Protein AF-A0ABD6A5V5-F1 (afdb_monomer)

Mean predicted aligned error: 10.19 Å

Organism: NCBI:txid3033386

pLDDT: mean 81.08, std 18.33, range [31.38, 97.62]

Solvent-accessible surface area (backbone atoms only — not comparable to full-atom values): 12781 Å² total; per-residue (Å²): 136,84,81,79,79,80,74,81,72,79,80,71,83,72,74,57,62,48,79,48,79,51,100,89,44,59,34,31,34,45,65,58,44,59,43,51,36,42,37,36,64,70,99,57,74,29,33,34,53,45,45,66,75,36,43,44,30,52,50,57,52,76,63,80,83,66,76,93,62,93,48,97,84,47,61,42,22,36,26,72,44,47,46,80,62,32,33,32,31,29,31,73,88,80,64,50,76,47,78,43,51,27,68,58,53,56,51,27,45,75,74,18,50,29,33,49,59,75,73,53,64,80,44,70,48,76,51,73,44,69,45,78,94,47,50,33,82,82,62,81,64,95,65,96,61,41,55,60,81,49,31,38,41,34,40,36,29,24,20,40,44,48,76,46,44,37,34,27,34,49,41,46,93,94,50,52,41,26,18,86,71,47,68,62,77,60,74,92,57,70,56,71,69,46,46,51,51,50,53,50,54,52,52,51,49,39,43,76,74,63,37,44,84,43,90,61,68,53,77,89,125

Nearest PDB structures (foldseek):
  5ohq-assembly1_A  TM=4.048E-01  e=7.625E-01  Homo sapiens
  1xeb-assembly5_E  TM=5.015E-01  e=3.098E+00  Pseudomonas aeruginosa
  4xpd-assembly1_C  TM=5.602E-01  e=5.916E+00  Saccharomyces cerevisiae
  6x05-assembly1_A  TM=1.807E-01  e=1.807E+00  Saccharomyces cerevisiae S288C

Radius of gyration: 21.64 Å; Cα contacts (8 Å, |Δi|>4): 431; chains: 1; bounding box: 59×37×66 Å

Structure (mmCIF, N/CA/C/O backbone):
data_AF-A0ABD6A5V5-F1
#
_entry.id   AF-A0ABD6A5V5-F1
#
loop_
_atom_site.group_PDB
_atom_site.id
_atom_site.type_symbol
_atom_site.label_atom_id
_atom_site.label_alt_id
_atom_site.label_comp_id
_atom_site.label_asym_id
_atom_site.label_entity_id
_atom_site.label_seq_id
_atom_site.pdbx_PDB_ins_code
_atom_site.Cartn_x
_atom_site.Cartn_y
_atom_site.Cartn_z
_atom_site.occupancy
_atom_site.B_iso_or_equiv
_atom_site.auth_seq_id
_atom_site.auth_comp_id
_atom_site.auth_asym_id
_atom_site.auth_atom_id
_atom_site.pdbx_PDB_model_num
ATOM 1 N N . MET A 1 1 ? -26.415 4.035 -41.471 1.00 42.66 1 MET A N 1
ATOM 2 C CA . MET A 1 1 ? -26.346 4.342 -40.027 1.00 42.66 1 MET A CA 1
ATOM 3 C C . MET A 1 1 ? -25.875 3.088 -39.314 1.00 42.66 1 MET A C 1
ATOM 5 O O . MET A 1 1 ? -26.639 2.137 -39.233 1.00 42.66 1 MET A O 1
ATOM 9 N N . LYS A 1 2 ? -24.598 3.036 -38.920 1.00 36.34 2 LYS A N 1
ATOM 10 C CA . LYS A 1 2 ? -24.066 1.955 -38.083 1.00 36.34 2 LYS A CA 1
ATOM 11 C C . LYS A 1 2 ? -24.405 2.299 -36.633 1.00 36.34 2 LYS A C 1
ATOM 13 O O . LYS A 1 2 ? -24.088 3.403 -36.200 1.00 36.34 2 LYS A O 1
ATOM 18 N N . ARG A 1 3 ? -25.111 1.400 -35.945 1.00 31.38 3 ARG A N 1
ATOM 19 C CA . ARG A 1 3 ? -25.269 1.451 -34.490 1.00 31.38 3 ARG A CA 1
ATOM 20 C C . ARG A 1 3 ? -23.916 1.077 -33.897 1.00 31.38 3 ARG A C 1
ATOM 22 O O . ARG A 1 3 ? -23.379 0.039 -34.269 1.00 31.38 3 ARG A O 1
ATOM 29 N N . TYR A 1 4 ? -23.364 1.956 -33.076 1.00 33.59 4 TYR A N 1
ATOM 30 C CA . TYR A 1 4 ? -22.306 1.582 -32.154 1.00 33.59 4 TYR A CA 1
ATOM 31 C C . TYR A 1 4 ? -23.016 0.906 -30.985 1.00 33.59 4 TYR A C 1
ATOM 33 O O . TYR A 1 4 ? -23.877 1.518 -30.356 1.00 33.59 4 TYR A O 1
ATOM 41 N N . GLU A 1 5 ? -22.759 -0.387 -30.817 1.00 36.03 5 GLU A N 1
ATOM 42 C CA . GLU A 1 5 ? -23.014 -1.079 -29.560 1.00 36.03 5 GLU A CA 1
ATOM 43 C C . GLU A 1 5 ? -22.064 -0.458 -28.533 1.00 36.03 5 GLU A C 1
ATOM 45 O O . GLU A 1 5 ? -20.868 -0.324 -28.793 1.00 36.03 5 GLU A O 1
ATOM 50 N N . GLU A 1 6 ? -22.631 0.038 -27.437 1.00 34.53 6 GLU A N 1
ATOM 51 C CA . GLU A 1 6 ? -21.881 0.518 -26.283 1.00 34.53 6 GLU A CA 1
ATOM 52 C C . GLU A 1 6 ? -21.170 -0.689 -25.658 1.00 34.53 6 GLU A C 1
ATOM 54 O O . GLU A 1 6 ? -21.823 -1.613 -25.174 1.00 34.53 6 GLU A O 1
ATOM 59 N N . ASP A 1 7 ? -19.837 -0.693 -25.721 1.00 33.81 7 ASP A N 1
ATOM 60 C CA . ASP A 1 7 ? -18.997 -1.532 -24.865 1.00 33.81 7 ASP A CA 1
ATOM 61 C C . ASP A 1 7 ? -19.305 -1.173 -23.401 1.00 33.81 7 ASP A C 1
ATOM 63 O O . ASP A 1 7 ? -19.316 0.021 -23.071 1.00 33.81 7 ASP A O 1
ATOM 67 N N . PRO A 1 8 ? -19.569 -2.145 -22.509 1.00 36.84 8 PRO A N 1
ATOM 68 C CA . PRO A 1 8 ? -19.703 -1.853 -21.093 1.00 36.84 8 PRO A CA 1
ATOM 69 C C . PRO A 1 8 ? -18.347 -1.370 -20.578 1.00 36.84 8 PRO A C 1
ATOM 71 O O . PRO A 1 8 ? -17.350 -2.085 -20.655 1.00 36.84 8 PRO A O 1
ATOM 74 N N . ALA A 1 9 ? -18.326 -0.128 -20.098 1.00 36.75 9 ALA A N 1
ATOM 75 C CA . ALA A 1 9 ? -17.197 0.438 -19.386 1.00 36.75 9 ALA A CA 1
ATOM 76 C C . ALA A 1 9 ? -16.790 -0.506 -18.249 1.00 36.75 9 ALA A C 1
ATOM 78 O O . ALA A 1 9 ? -17.645 -0.940 -17.475 1.00 36.75 9 ALA A O 1
ATOM 79 N N . ASP A 1 10 ? -15.493 -0.803 -18.177 1.00 34.62 10 ASP A N 1
ATOM 80 C CA . ASP A 1 10 ? -14.854 -1.387 -17.007 1.00 34.62 10 ASP A CA 1
ATOM 81 C C . ASP A 1 10 ? -15.345 -0.640 -15.757 1.00 34.62 10 ASP A C 1
ATOM 83 O O . ASP A 1 10 ? -15.176 0.578 -15.645 1.00 34.62 10 ASP A O 1
ATOM 87 N N . GLU A 1 11 ? -15.994 -1.353 -14.835 1.00 33.09 11 GLU A N 1
ATOM 88 C CA . GLU A 1 11 ? -16.289 -0.844 -13.499 1.00 33.09 11 GLU A CA 1
ATOM 89 C C . GLU A 1 11 ? -14.953 -0.665 -12.766 1.00 33.09 11 GLU A C 1
ATOM 91 O O . GLU A 1 11 ? -14.491 -1.538 -12.033 1.00 33.09 11 GLU A O 1
ATOM 96 N N . GLU A 1 12 ? -14.299 0.480 -12.977 1.00 39.28 12 GLU A N 1
ATOM 97 C CA . GLU A 1 12 ? -13.405 1.036 -11.970 1.00 39.28 12 GLU A CA 1
ATOM 98 C C . GLU A 1 12 ? -14.238 1.149 -10.690 1.00 39.28 12 GLU A C 1
ATOM 100 O O . GLU A 1 12 ? -15.189 1.930 -10.622 1.00 39.28 12 GLU A O 1
ATOM 105 N N . THR A 1 13 ? -13.908 0.350 -9.677 1.00 39.62 13 THR A N 1
ATOM 106 C CA . THR A 1 13 ? -14.412 0.491 -8.309 1.00 39.62 13 THR A CA 1
ATOM 107 C C . THR A 1 13 ? -13.962 1.847 -7.772 1.00 39.62 13 THR A C 1
ATOM 109 O O . THR A 1 13 ? -12.953 1.969 -7.080 1.00 39.62 13 THR A O 1
ATOM 112 N N . SER A 1 14 ? -14.658 2.912 -8.165 1.00 47.97 14 SER A N 1
ATOM 113 C CA . SER A 1 14 ? -14.372 4.262 -7.716 1.00 47.97 14 SER A CA 1
ATOM 114 C C . SER A 1 14 ? -14.911 4.400 -6.295 1.00 47.97 14 SER A C 1
ATOM 116 O O . SER A 1 14 ? -16.068 4.784 -6.096 1.00 47.97 14 SER A O 1
ATOM 118 N N . THR A 1 15 ? -14.094 4.068 -5.294 1.00 57.38 15 THR A N 1
ATOM 119 C CA . THR A 1 15 ? -14.41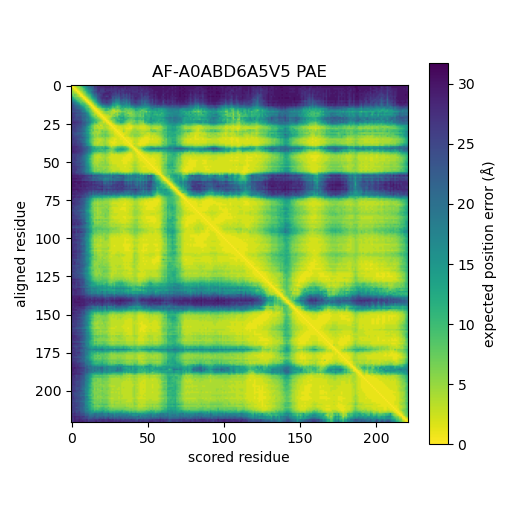3 4.365 -3.895 1.00 57.38 15 THR A CA 1
ATOM 120 C C . THR A 1 15 ? -14.688 5.861 -3.796 1.00 57.38 15 THR A C 1
ATOM 122 O O . THR A 1 15 ? -13.842 6.699 -4.124 1.00 57.38 15 THR A O 1
ATOM 125 N N . THR A 1 16 ? -15.904 6.233 -3.401 1.00 74.44 16 THR A N 1
ATOM 126 C CA . THR A 1 16 ? -16.255 7.647 -3.278 1.00 74.44 16 THR A CA 1
ATOM 127 C C . THR A 1 16 ? -15.493 8.211 -2.081 1.00 74.44 16 THR A C 1
ATOM 129 O O . THR A 1 16 ? -15.725 7.799 -0.946 1.00 74.44 16 THR A O 1
ATOM 132 N N . THR A 1 17 ? -14.556 9.133 -2.320 1.00 76.88 17 THR A N 1
ATOM 133 C CA . THR A 1 17 ? -13.714 9.707 -1.258 1.00 76.88 17 THR A CA 1
ATOM 134 C C . THR A 1 17 ? -14.120 11.133 -0.901 1.00 76.88 17 THR A C 1
ATOM 136 O O . THR A 1 17 ? -14.302 11.970 -1.788 1.00 76.88 17 THR A O 1
ATOM 139 N N . THR A 1 18 ? -14.153 11.456 0.390 1.00 74.88 18 THR A N 1
ATOM 140 C CA . THR A 1 18 ? -14.294 12.829 0.891 1.00 74.88 18 THR A CA 1
ATOM 141 C C . THR A 1 18 ? -12.942 13.351 1.365 1.00 74.88 18 THR A C 1
ATOM 143 O O . THR A 1 18 ? -12.280 12.730 2.193 1.00 74.88 18 THR A O 1
ATOM 146 N N . THR A 1 19 ? -12.521 14.517 0.868 1.00 76.25 19 THR A N 1
ATOM 147 C CA . THR A 1 19 ? -11.296 15.172 1.360 1.00 76.25 19 THR A CA 1
ATOM 148 C C . THR A 1 19 ? -11.599 15.916 2.655 1.00 76.25 19 THR A C 1
ATOM 150 O O . THR A 1 19 ? -12.507 16.749 2.689 1.00 76.25 19 THR A O 1
ATOM 153 N N . ARG A 1 20 ? -10.834 15.643 3.713 1.00 76.75 20 ARG A N 1
ATOM 154 C CA . ARG A 1 20 ? -10.914 16.358 4.991 1.00 76.75 20 ARG A CA 1
ATOM 155 C C . ARG A 1 20 ? -9.506 16.758 5.424 1.00 76.75 20 ARG A C 1
ATOM 157 O O . ARG A 1 20 ? -8.555 15.999 5.266 1.00 76.75 20 ARG A O 1
ATOM 164 N N . ARG A 1 21 ? -9.377 17.963 5.978 1.00 66.56 21 ARG A N 1
ATOM 165 C CA . ARG A 1 21 ? -8.118 18.428 6.561 1.00 66.56 21 ARG A CA 1
ATOM 166 C C . ARG A 1 21 ? -8.090 18.051 8.035 1.00 66.56 21 ARG A C 1
ATOM 168 O O . ARG A 1 21 ? -8.995 18.439 8.773 1.00 66.56 21 ARG A O 1
ATOM 175 N N . PHE A 1 22 ? -7.057 17.337 8.457 1.00 63.69 22 PHE A N 1
ATOM 176 C CA . PHE A 1 22 ? -6.903 16.875 9.833 1.00 63.69 22 PHE A CA 1
ATOM 177 C C . PHE A 1 22 ? -5.482 17.149 10.323 1.00 63.69 22 PHE A C 1
ATOM 179 O O . PHE A 1 22 ? -4.526 16.777 9.659 1.00 63.69 22 PHE A O 1
ATOM 186 N N . GLU A 1 23 ? -5.343 17.873 11.438 1.00 64.62 23 GLU A N 1
ATOM 187 C CA . GLU A 1 23 ? -4.046 18.201 12.070 1.00 64.62 23 GLU A CA 1
ATOM 188 C C . GLU A 1 23 ? -2.963 18.753 11.115 1.00 64.62 23 GLU A C 1
ATOM 190 O O . GLU A 1 23 ? -1.765 18.599 11.324 1.00 64.62 23 GLU A O 1
ATOM 195 N N . GLY A 1 24 ? -3.382 19.451 10.054 1.00 65.75 24 GLY A N 1
ATOM 196 C CA . GLY A 1 24 ? -2.478 20.016 9.046 1.00 65.75 24 GLY A CA 1
ATOM 197 C C . GLY A 1 24 ? -2.149 19.089 7.871 1.00 65.75 24 GLY A C 1
ATOM 198 O O . GLY A 1 24 ? -1.500 19.554 6.935 1.00 65.75 24 GLY A O 1
ATOM 199 N N . LEU A 1 25 ? -2.647 17.851 7.876 1.00 66.62 25 LEU A N 1
ATOM 200 C CA . LEU A 1 25 ? -2.575 16.880 6.784 1.00 66.62 25 LEU A CA 1
ATOM 201 C C . LEU A 1 25 ? -3.860 16.917 5.943 1.00 66.62 25 LEU A C 1
ATOM 203 O O . LEU A 1 25 ? -4.970 16.942 6.480 1.00 66.62 25 LEU A O 1
ATOM 207 N N . ASP A 1 26 ? -3.713 16.901 4.618 1.00 75.56 26 ASP A N 1
ATOM 208 C CA . ASP A 1 26 ? -4.828 16.642 3.706 1.00 75.56 26 ASP A CA 1
ATOM 209 C C . ASP A 1 26 ? -4.947 15.128 3.490 1.00 75.56 26 ASP A C 1
ATOM 211 O O . ASP A 1 26 ? -4.074 14.505 2.872 1.00 75.56 26 ASP A O 1
ATOM 215 N N . ALA A 1 27 ? -6.034 14.551 4.007 1.00 83.69 27 ALA A N 1
ATOM 216 C CA . ALA A 1 27 ? -6.364 13.138 3.880 1.00 83.69 27 ALA A CA 1
ATOM 217 C C . ALA A 1 27 ? -7.707 12.966 3.157 1.00 83.69 27 ALA A C 1
ATOM 219 O O . ALA A 1 27 ? -8.611 13.808 3.241 1.00 83.69 27 ALA A O 1
ATOM 220 N N . ARG A 1 28 ? -7.837 11.871 2.414 1.00 87.44 28 ARG A N 1
ATOM 221 C CA . ARG A 1 28 ? -9.093 11.457 1.792 1.00 87.44 28 ARG A CA 1
ATOM 222 C C . ARG A 1 28 ? -9.610 10.228 2.507 1.00 87.44 28 ARG A C 1
ATOM 224 O O . ARG A 1 28 ? -8.868 9.273 2.676 1.00 87.44 28 ARG A O 1
ATOM 231 N N . PHE A 1 29 ? -10.877 10.275 2.884 1.00 87.94 29 PHE A N 1
ATOM 232 C CA . PHE A 1 29 ? -11.561 9.190 3.571 1.00 87.94 29 PHE A CA 1
ATOM 233 C C . PHE A 1 29 ? -12.581 8.572 2.621 1.00 87.94 29 PHE A C 1
ATOM 235 O O . PHE A 1 29 ? -13.326 9.313 1.969 1.00 87.94 29 PHE A O 1
ATOM 242 N N . GLY A 1 30 ? -12.593 7.246 2.508 1.00 86.12 30 GLY A N 1
ATOM 243 C CA . GLY A 1 30 ? -13.638 6.517 1.792 1.00 86.12 30 GLY A CA 1
ATOM 244 C C . GLY A 1 30 ? -14.999 6.723 2.452 1.00 86.12 30 GLY A C 1
ATOM 245 O O . GLY A 1 30 ? -15.088 7.060 3.631 1.00 86.12 30 GLY A O 1
ATOM 246 N N . SER A 1 31 ? -16.064 6.573 1.672 1.00 84.88 31 SER A N 1
ATOM 247 C CA . SER A 1 31 ? -17.450 6.688 2.152 1.00 84.88 31 SER A CA 1
ATOM 248 C C . SER A 1 31 ? -18.187 5.357 2.195 1.00 84.88 31 SER A C 1
ATOM 250 O O . SER A 1 31 ? -19.369 5.343 2.534 1.00 84.88 31 SER A O 1
ATOM 252 N N . ASP A 1 32 ? -17.506 4.264 1.854 1.00 88.31 32 ASP A N 1
AT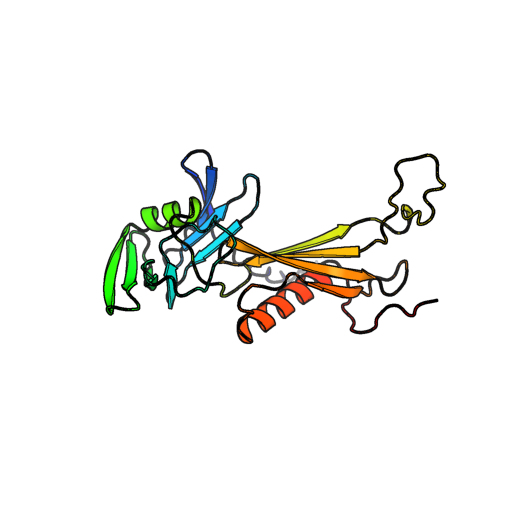OM 253 C CA . ASP A 1 32 ? -18.078 2.936 1.979 1.00 88.31 32 ASP A CA 1
ATOM 254 C C . ASP A 1 32 ? -18.341 2.627 3.468 1.00 88.31 32 ASP A C 1
ATOM 256 O O . ASP A 1 32 ? -17.463 2.854 4.312 1.00 88.31 32 ASP A O 1
ATOM 260 N N . PRO A 1 33 ? -19.570 2.211 3.819 1.00 88.25 33 PRO A N 1
ATOM 261 C CA . PRO A 1 33 ? -19.958 1.981 5.201 1.00 88.25 33 PRO A CA 1
ATOM 262 C C . PRO A 1 33 ? -19.292 0.759 5.847 1.00 88.25 33 PRO A C 1
ATOM 264 O O . PRO A 1 33 ? -19.180 0.763 7.071 1.00 88.25 33 PRO A O 1
ATOM 267 N N . GLU A 1 34 ? -18.847 -0.229 5.065 1.00 90.88 34 GLU A N 1
ATOM 268 C CA . GLU A 1 34 ? -18.363 -1.542 5.538 1.00 90.88 34 GLU A CA 1
ATOM 269 C C . GLU A 1 34 ? -16.824 -1.643 5.562 1.00 90.88 34 GLU A C 1
ATOM 271 O O . GLU A 1 34 ? -16.253 -2.611 6.058 1.00 90.88 34 GLU A O 1
ATOM 276 N N . GLU A 1 35 ? -16.123 -0.623 5.066 1.00 94.00 35 GLU A N 1
ATOM 277 C CA . GLU A 1 35 ? -14.658 -0.556 5.055 1.00 94.00 35 GLU A CA 1
ATOM 278 C C . GLU A 1 35 ? -14.163 0.833 5.466 1.00 94.00 35 GLU A C 1
ATOM 280 O O . GLU A 1 35 ? -14.839 1.844 5.267 1.00 94.00 35 GLU A O 1
ATOM 285 N N . ILE A 1 36 ? -12.959 0.910 6.033 1.00 93.38 36 ILE A N 1
ATOM 286 C CA . ILE A 1 36 ? -12.271 2.175 6.302 1.00 93.38 36 ILE A CA 1
ATOM 287 C C . ILE A 1 36 ? -11.160 2.343 5.275 1.00 93.38 36 ILE A C 1
ATOM 289 O O . ILE A 1 36 ? -10.187 1.597 5.276 1.00 93.38 36 ILE A O 1
ATOM 293 N N . TYR A 1 37 ? -11.269 3.382 4.452 1.00 94.25 37 TYR A N 1
ATOM 294 C CA . TYR A 1 37 ? -10.233 3.762 3.497 1.00 94.25 37 TYR A CA 1
ATOM 295 C C . TYR A 1 37 ? -9.675 5.147 3.828 1.00 94.25 37 TYR A C 1
ATOM 297 O O . TYR A 1 37 ? -10.432 6.114 3.956 1.00 94.25 37 TYR A O 1
ATOM 305 N N . VAL A 1 38 ? -8.351 5.257 3.930 1.00 91.81 38 VAL A N 1
ATOM 306 C CA . VAL A 1 38 ? -7.620 6.503 4.176 1.00 91.81 38 VAL A CA 1
ATOM 307 C C . VAL A 1 38 ? -6.495 6.648 3.156 1.00 91.81 38 VAL A C 1
ATOM 309 O O . VAL A 1 38 ? -5.583 5.831 3.083 1.00 91.81 38 VAL A O 1
ATOM 312 N N . GLU A 1 39 ? -6.507 7.741 2.401 1.00 91.06 39 GLU A N 1
ATOM 313 C CA . GLU A 1 39 ? -5.429 8.109 1.486 1.00 91.06 39 GLU A CA 1
ATOM 314 C C . GLU A 1 39 ? -4.752 9.406 1.949 1.00 91.06 39 GLU A C 1
ATOM 316 O O . GLU A 1 39 ? -5.374 10.471 2.036 1.00 91.06 39 GLU A O 1
ATOM 321 N N . LEU A 1 40 ? -3.444 9.330 2.193 1.00 87.44 40 LEU A N 1
ATOM 322 C CA . LEU A 1 40 ? -2.593 10.459 2.564 1.00 87.44 40 LEU A CA 1
ATOM 323 C C . LEU A 1 40 ? -1.823 10.917 1.326 1.00 87.44 40 LEU A C 1
ATOM 325 O O . LEU A 1 40 ? -1.058 10.137 0.770 1.00 87.44 40 LEU A O 1
ATOM 329 N N . ARG A 1 41 ? -1.991 12.170 0.875 1.00 74.06 41 ARG A N 1
ATOM 330 C CA . ARG A 1 41 ? -1.345 12.658 -0.369 1.00 74.06 41 ARG A CA 1
ATOM 331 C C . ARG A 1 41 ? -0.171 13.617 -0.165 1.00 74.06 41 ARG A C 1
ATOM 333 O O . ARG A 1 41 ? 0.610 13.819 -1.094 1.00 74.06 41 ARG A O 1
ATOM 340 N N . MET A 1 42 ? -0.017 14.227 1.010 1.00 64.19 42 MET A N 1
ATOM 341 C CA . MET A 1 42 ? 1.010 15.255 1.218 1.00 64.19 42 MET A CA 1
ATOM 342 C C . MET A 1 42 ? 2.374 14.653 1.588 1.00 64.19 42 MET A C 1
ATOM 344 O O . MET A 1 42 ? 2.509 13.927 2.566 1.00 64.19 42 MET A O 1
ATOM 348 N N . GLY A 1 43 ? 3.411 14.975 0.805 1.00 65.88 43 GLY A N 1
ATOM 349 C CA . GLY A 1 43 ? 4.818 14.626 1.067 1.00 65.88 43 GLY A CA 1
ATOM 350 C C . GLY A 1 43 ? 5.210 13.177 0.746 1.00 65.88 43 GLY A C 1
ATOM 351 O O . GLY A 1 43 ? 6.270 12.944 0.169 1.00 65.88 43 GLY A O 1
ATOM 352 N N . SER A 1 44 ? 4.356 12.202 1.060 1.00 71.50 44 SER A N 1
ATOM 353 C CA . SER A 1 44 ? 4.565 10.789 0.736 1.00 71.50 44 SER A CA 1
ATOM 354 C C . SER A 1 44 ? 3.218 10.073 0.637 1.00 71.50 44 SER A C 1
ATOM 356 O O . SER A 1 44 ? 2.612 9.853 1.681 1.00 71.50 44 SER A O 1
ATOM 358 N N . PRO A 1 45 ? 2.782 9.650 -0.568 1.00 85.12 45 PRO A N 1
ATOM 359 C CA . PRO A 1 45 ? 1.516 8.947 -0.709 1.00 85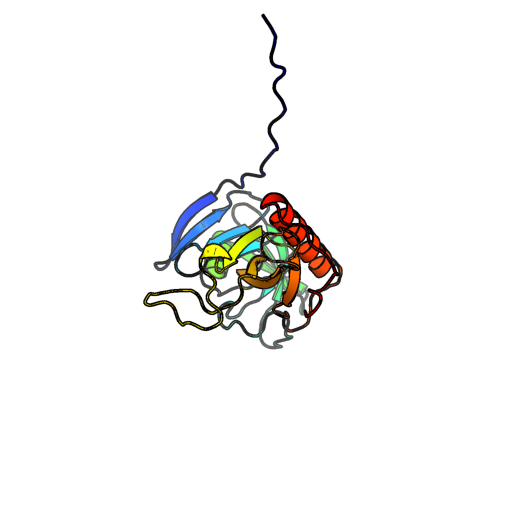.12 45 PRO A CA 1
ATOM 360 C C . PRO A 1 45 ? 1.478 7.678 0.141 1.00 85.12 45 PRO A C 1
ATOM 362 O O . PRO A 1 45 ? 2.463 6.933 0.124 1.00 85.12 45 PRO A O 1
ATOM 365 N N . ALA A 1 46 ? 0.387 7.459 0.863 1.00 88.06 46 ALA A N 1
ATOM 366 C CA . ALA A 1 46 ? 0.113 6.247 1.627 1.00 88.06 46 ALA A CA 1
ATOM 367 C C . ALA A 1 46 ? -1.379 5.924 1.524 1.00 88.06 46 ALA A C 1
ATOM 369 O O . ALA A 1 46 ? -2.205 6.838 1.490 1.00 88.06 46 ALA A O 1
ATOM 370 N N . TYR A 1 47 ? -1.686 4.637 1.457 1.00 91.31 47 TYR A N 1
ATOM 371 C CA . TYR A 1 47 ? -3.034 4.113 1.294 1.00 91.31 47 TYR A CA 1
ATOM 372 C C . TYR A 1 47 ? -3.269 3.137 2.430 1.00 91.31 47 TYR A C 1
ATOM 374 O O . TYR A 1 47 ? -2.428 2.279 2.671 1.00 91.31 47 TYR A O 1
ATOM 382 N N . ILE A 1 48 ? -4.351 3.321 3.166 1.00 92.69 48 ILE A N 1
ATOM 383 C CA . ILE A 1 48 ? -4.709 2.468 4.287 1.00 92.69 48 ILE A CA 1
ATOM 384 C C . ILE A 1 48 ? -6.126 1.983 4.037 1.00 92.69 48 ILE A C 1
ATOM 386 O O . ILE A 1 48 ? -7.017 2.809 3.844 1.00 92.69 48 ILE A O 1
ATOM 390 N N . HIS A 1 49 ? -6.320 0.673 4.032 1.00 94.62 49 HIS A N 1
ATOM 391 C CA . HIS A 1 49 ? -7.609 0.038 3.841 1.00 94.62 49 HIS A CA 1
ATOM 392 C C . HIS A 1 49 ? -7.797 -1.010 4.933 1.00 94.62 49 HIS A C 1
ATOM 394 O O . HIS A 1 49 ? -6.986 -1.919 5.051 1.00 94.62 49 HIS A O 1
ATOM 400 N N . VAL A 1 50 ? -8.848 -0.860 5.734 1.00 95.06 50 VAL A N 1
ATOM 401 C CA . VAL A 1 50 ? -9.207 -1.791 6.805 1.00 95.06 50 VAL A CA 1
ATOM 402 C C . VAL A 1 50 ? -10.604 -2.335 6.542 1.00 95.06 50 VAL A C 1
ATOM 404 O O . VAL A 1 50 ? -11.539 -1.559 6.316 1.00 95.06 50 VAL A O 1
ATOM 407 N N . ARG A 1 51 ? -10.738 -3.658 6.596 1.00 95.94 51 ARG A N 1
ATOM 408 C CA . ARG A 1 51 ? -11.987 -4.411 6.438 1.00 95.94 51 ARG A CA 1
ATOM 409 C C . ARG A 1 51 ? -12.218 -5.312 7.650 1.00 95.94 51 ARG A C 1
ATOM 411 O O . ARG A 1 51 ? -11.349 -5.476 8.505 1.00 95.94 51 ARG A O 1
ATOM 418 N N . GLU A 1 52 ? -13.394 -5.918 7.726 1.00 95.88 52 GLU A N 1
ATOM 419 C CA . GLU A 1 52 ? -13.626 -7.004 8.679 1.00 95.88 52 GLU A CA 1
ATOM 420 C C . GLU A 1 52 ? -12.611 -8.143 8.480 1.00 95.88 52 GLU A C 1
ATOM 422 O O . GLU A 1 52 ? -12.317 -8.554 7.355 1.00 95.88 52 GLU A O 1
ATOM 427 N N . GLY A 1 53 ? -12.079 -8.658 9.587 1.00 94.12 53 GLY A N 1
ATOM 428 C CA . GLY A 1 53 ? -11.018 -9.663 9.627 1.00 94.12 53 GLY A CA 1
ATOM 429 C C . GLY A 1 53 ? -9.595 -9.094 9.604 1.00 94.12 53 GLY A C 1
ATOM 430 O O . GLY A 1 53 ? -8.658 -9.840 9.893 1.00 94.12 53 GLY A O 1
ATOM 431 N N . ASP A 1 54 ? -9.416 -7.802 9.308 1.00 94.56 54 ASP A N 1
ATOM 432 C CA . ASP A 1 54 ? -8.118 -7.139 9.447 1.00 94.56 54 ASP A CA 1
ATOM 433 C C . ASP A 1 54 ? -7.791 -6.839 10.910 1.00 94.56 54 ASP A C 1
ATOM 435 O O . ASP A 1 54 ? -8.621 -6.955 11.810 1.00 94.56 54 ASP A O 1
ATOM 439 N N . TYR A 1 55 ? -6.555 -6.428 11.159 1.00 91.94 55 TYR A N 1
ATOM 440 C CA . TYR A 1 55 ? -6.050 -6.074 12.470 1.00 91.94 55 TYR A CA 1
ATOM 441 C C . TYR A 1 55 ? -5.830 -4.570 12.580 1.00 91.94 55 TYR A C 1
ATOM 443 O O . TYR A 1 55 ? -5.314 -3.924 11.667 1.00 91.94 55 TYR A O 1
ATOM 451 N N . LEU A 1 56 ? -6.163 -4.023 13.741 1.00 92.25 56 LEU A N 1
ATOM 452 C CA . LEU A 1 56 ? -5.703 -2.722 14.201 1.00 92.25 56 LEU A CA 1
ATOM 453 C C . LEU A 1 56 ? -4.704 -2.952 15.328 1.00 92.25 56 LEU A C 1
ATOM 455 O O . LEU A 1 56 ? -5.003 -3.667 16.279 1.00 92.25 56 LEU A O 1
ATOM 459 N N . GLN A 1 57 ? -3.530 -2.340 15.242 1.00 89.25 57 GLN A N 1
ATOM 460 C CA . GLN A 1 57 ? -2.515 -2.392 16.292 1.00 89.25 57 GLN A CA 1
ATOM 461 C C . GLN A 1 57 ? -2.217 -0.976 16.782 1.00 89.25 57 GLN A C 1
ATOM 463 O O . GLN A 1 57 ? -1.987 -0.071 15.969 1.00 89.25 57 GLN A O 1
ATOM 468 N N . GLU A 1 58 ? -2.225 -0.775 18.102 1.00 86.31 58 GLU A N 1
ATOM 469 C CA . GLU A 1 58 ? -1.778 0.483 18.700 1.00 86.31 58 GLU A CA 1
ATOM 470 C C . GLU A 1 58 ? -0.265 0.632 18.528 1.00 86.31 58 GLU A C 1
ATOM 472 O O . GLU A 1 58 ? 0.490 -0.322 18.699 1.00 86.31 58 GLU A O 1
ATOM 477 N N . GLY A 1 59 ? 0.197 1.841 18.220 1.00 68.94 59 GLY A N 1
ATOM 478 C CA . GLY A 1 59 ? 1.624 2.140 18.153 1.00 68.94 59 GLY A CA 1
ATOM 479 C C . GLY A 1 59 ? 2.092 2.545 16.761 1.00 68.94 59 GLY A C 1
ATOM 480 O O . GLY A 1 59 ? 1.520 2.189 15.737 1.00 68.94 59 GLY A O 1
ATOM 481 N N . ASP A 1 60 ? 3.132 3.372 16.773 1.00 59.50 60 ASP A N 1
ATOM 482 C CA . ASP A 1 60 ? 3.517 4.314 15.726 1.00 59.50 60 ASP A CA 1
ATOM 483 C C . ASP A 1 60 ? 3.751 3.685 14.335 1.00 59.50 60 ASP A C 1
ATOM 485 O O . ASP A 1 60 ? 4.840 3.183 14.035 1.00 59.50 60 ASP A O 1
ATOM 489 N N . ALA A 1 61 ? 2.760 3.818 13.443 1.00 52.91 61 ALA A N 1
ATOM 490 C CA . ALA A 1 61 ? 2.850 3.418 12.034 1.00 52.91 61 ALA A CA 1
ATOM 491 C C . ALA A 1 61 ? 3.994 4.132 11.269 1.00 52.91 61 ALA A C 1
ATOM 493 O O . ALA A 1 61 ? 4.415 3.687 10.195 1.00 52.91 61 ALA A O 1
ATOM 494 N N . PHE A 1 62 ? 4.525 5.241 11.809 1.00 49.00 62 PHE A N 1
ATOM 495 C CA . PHE A 1 62 ? 5.620 6.021 11.230 1.00 49.00 62 PHE A CA 1
ATOM 496 C C . PHE A 1 62 ? 6.998 5.733 11.845 1.00 49.00 62 PHE A C 1
ATOM 498 O O . PHE A 1 62 ? 8.006 6.124 11.240 1.00 49.00 62 PHE A O 1
ATOM 505 N N . HIS A 1 63 ? 7.096 4.953 12.928 1.00 47.78 63 HIS A N 1
ATOM 506 C CA . HIS A 1 63 ? 8.332 4.235 13.268 1.00 47.78 63 HIS A CA 1
ATOM 507 C C . HIS A 1 63 ? 8.433 2.985 12.375 1.00 47.78 63 HIS A C 1
ATOM 509 O O . HIS A 1 63 ? 8.258 1.844 12.794 1.00 47.78 63 HIS A O 1
ATOM 515 N N . ARG A 1 64 ? 8.717 3.266 11.093 1.00 45.22 64 ARG A N 1
ATOM 516 C CA . ARG A 1 64 ? 8.725 2.430 9.869 1.00 45.22 64 ARG A CA 1
ATOM 517 C C . ARG A 1 64 ? 9.599 1.163 9.868 1.00 45.22 64 ARG A C 1
ATOM 519 O O . ARG A 1 64 ? 10.049 0.727 8.811 1.00 45.22 64 ARG A O 1
ATOM 526 N N . GLU A 1 65 ? 9.874 0.557 11.010 1.00 44.47 65 GLU A N 1
ATOM 527 C CA . GLU A 1 65 ? 10.798 -0.574 11.102 1.00 44.47 65 GLU A CA 1
ATOM 528 C C . GLU A 1 65 ? 10.198 -1.861 11.671 1.00 44.47 65 GLU A C 1
ATOM 530 O O . GLU A 1 65 ? 10.901 -2.879 11.655 1.00 44.47 65 GLU A O 1
ATOM 535 N N . GLN A 1 66 ? 8.945 -1.848 12.146 1.00 43.62 66 GLN A N 1
ATOM 536 C CA . GLN A 1 66 ? 8.353 -2.982 12.867 1.00 43.62 66 GLN A CA 1
ATOM 537 C C . GLN A 1 66 ? 6.829 -3.079 12.662 1.00 43.62 66 GLN A C 1
ATOM 539 O O . GLN A 1 66 ? 6.065 -2.815 13.578 1.00 43.62 66 GLN A O 1
ATOM 544 N N . ILE A 1 67 ? 6.374 -3.475 11.469 1.00 40.44 67 ILE A N 1
ATOM 545 C CA . ILE A 1 67 ? 5.033 -4.071 11.320 1.00 40.44 67 ILE A CA 1
ATOM 546 C C . ILE A 1 67 ? 5.233 -5.588 11.351 1.00 40.44 67 ILE A C 1
ATOM 548 O O . ILE A 1 67 ? 6.083 -6.098 10.620 1.00 40.44 67 ILE A O 1
ATOM 552 N N . GLY A 1 68 ? 4.506 -6.291 12.222 1.00 43.41 68 GLY A N 1
ATOM 553 C CA . GLY A 1 68 ? 4.599 -7.749 12.371 1.00 43.41 68 GLY A CA 1
ATOM 554 C C . GLY A 1 68 ? 5.531 -8.251 13.478 1.00 43.41 68 GLY A C 1
ATOM 555 O O . GLY A 1 68 ? 5.924 -9.413 13.443 1.00 43.41 68 GLY A O 1
ATOM 556 N N . MET A 1 69 ? 5.895 -7.417 14.459 1.00 40.53 69 MET A N 1
ATOM 557 C CA . MET A 1 69 ? 6.481 -7.931 15.697 1.00 40.53 69 MET A CA 1
ATOM 558 C C . MET A 1 69 ? 5.451 -7.906 16.815 1.00 40.53 69 MET A C 1
ATOM 560 O O . MET A 1 69 ? 4.877 -6.864 17.121 1.00 40.53 69 MET A O 1
ATOM 564 N N . GLU A 1 70 ? 5.281 -9.084 17.408 1.00 45.59 70 GLU A N 1
ATOM 565 C CA . GLU A 1 70 ? 4.970 -9.341 18.809 1.00 45.59 70 GLU A CA 1
ATOM 566 C C . GLU A 1 70 ? 5.642 -8.282 19.704 1.00 45.59 70 GLU A C 1
ATOM 568 O O . GLU A 1 70 ? 6.725 -8.488 20.252 1.00 45.59 70 GLU A O 1
ATOM 573 N N . SER A 1 71 ? 5.048 -7.099 19.814 1.00 44.88 71 SER A N 1
ATOM 574 C CA . SER A 1 71 ? 5.382 -6.172 20.877 1.00 44.88 71 SER A CA 1
ATOM 575 C C . SER A 1 71 ? 4.414 -6.510 21.997 1.00 44.88 71 SER A C 1
ATOM 577 O O . SER A 1 71 ? 3.249 -6.132 21.899 1.00 44.88 71 SER A O 1
ATOM 579 N N . PRO A 1 72 ? 4.844 -7.222 23.053 1.00 51.97 72 PRO A N 1
ATOM 580 C CA . PRO A 1 72 ? 3.953 -7.669 24.127 1.00 51.97 72 PRO A CA 1
ATOM 581 C C . PRO A 1 72 ? 3.325 -6.511 24.920 1.00 51.97 72 PRO A C 1
ATOM 583 O O . PRO A 1 72 ? 2.623 -6.743 25.897 1.00 51.97 72 PRO A O 1
ATOM 586 N N . THR A 1 73 ? 3.631 -5.262 24.559 1.00 63.69 73 THR A N 1
ATOM 587 C CA . THR A 1 73 ? 3.067 -4.057 25.164 1.00 63.69 73 THR A CA 1
ATOM 588 C C . THR A 1 73 ? 2.091 -3.318 24.253 1.00 63.69 73 THR A C 1
ATOM 590 O O . THR A 1 73 ? 1.560 -2.306 24.694 1.00 63.69 73 THR A O 1
ATOM 593 N N . LEU A 1 74 ? 1.929 -3.728 22.990 1.00 77.06 74 LEU A N 1
ATOM 594 C CA . LEU A 1 74 ? 1.026 -3.064 22.051 1.00 77.06 74 LEU A CA 1
ATOM 595 C C . LEU A 1 74 ? -0.233 -3.901 21.882 1.00 77.06 74 LEU A C 1
ATOM 597 O O . LEU A 1 74 ? -0.169 -5.049 21.448 1.00 77.06 74 LEU A O 1
ATOM 601 N N . GLU A 1 75 ? -1.366 -3.295 22.207 1.00 86.31 75 GLU A N 1
ATOM 602 C CA . GLU A 1 75 ? -2.670 -3.920 22.048 1.00 86.31 75 GLU A CA 1
ATOM 603 C C . GLU A 1 75 ? -2.984 -4.077 20.554 1.00 86.31 75 GLU A C 1
ATOM 605 O O . GLU A 1 75 ? -2.711 -3.193 19.731 1.00 86.31 75 GLU A O 1
ATOM 610 N N . THR A 1 76 ? -3.501 -5.252 20.200 1.00 90.00 76 THR A N 1
ATOM 611 C CA . THR A 1 76 ? -3.864 -5.605 18.829 1.00 90.00 76 THR A CA 1
ATOM 612 C C . THR A 1 76 ? -5.273 -6.171 18.827 1.00 90.00 76 THR A C 1
ATOM 614 O O . THR A 1 76 ? -5.613 -7.046 19.623 1.00 90.00 76 THR A O 1
ATOM 617 N N . TRP A 1 77 ? -6.092 -5.688 17.902 1.00 95.00 77 TRP A N 1
ATOM 618 C CA . TRP A 1 77 ? -7.495 -6.052 17.786 1.00 95.00 77 TRP A CA 1
ATOM 619 C C . TRP A 1 77 ? -7.798 -6.551 16.386 1.00 95.00 77 TRP A C 1
ATOM 621 O O . TRP A 1 77 ? -7.442 -5.903 15.408 1.00 95.00 77 TRP A O 1
ATOM 631 N N . GLU A 1 78 ? -8.497 -7.673 16.289 1.00 95.88 78 GLU A N 1
ATOM 632 C CA . GLU A 1 78 ? -9.172 -8.090 15.062 1.00 95.88 78 GLU A CA 1
ATOM 633 C C . GLU A 1 78 ? -10.423 -7.229 14.876 1.00 95.88 78 GLU A C 1
ATOM 635 O O . GLU A 1 78 ? -11.247 -7.120 15.787 1.00 95.88 78 GLU A O 1
ATOM 640 N N . VAL A 1 79 ? -10.575 -6.609 13.714 1.00 97.25 79 VAL A N 1
ATOM 641 C CA . VAL A 1 79 ? -11.768 -5.861 13.329 1.00 97.25 79 VAL A CA 1
ATOM 642 C C . VAL A 1 79 ? -12.874 -6.856 13.016 1.00 97.25 79 VAL A C 1
ATOM 644 O O . VAL A 1 79 ? -12.732 -7.690 12.127 1.00 97.25 79 VAL A O 1
ATOM 647 N N . VAL A 1 80 ? -13.980 -6.778 13.749 1.00 97.56 80 VAL A N 1
ATOM 648 C CA . VAL A 1 80 ? -15.090 -7.737 13.625 1.00 97.56 80 VAL A CA 1
ATOM 649 C C . VAL A 1 80 ? -16.350 -7.140 13.007 1.00 97.56 80 VAL A C 1
ATOM 651 O O . VAL A 1 80 ? -17.214 -7.906 12.601 1.00 97.56 80 VAL A O 1
ATOM 654 N N . ASP A 1 81 ? -16.474 -5.811 12.987 1.00 97.44 81 ASP A N 1
ATOM 655 C CA . ASP A 1 81 ? -17.600 -5.093 12.378 1.00 97.44 81 ASP A CA 1
ATOM 656 C C . ASP A 1 81 ? -17.190 -3.641 12.086 1.00 97.44 81 ASP A C 1
ATOM 658 O O . ASP A 1 81 ? -16.510 -2.994 12.901 1.00 97.44 81 ASP A O 1
ATOM 662 N N . ILE A 1 82 ? -17.612 -3.121 10.936 1.00 96.88 82 ILE A N 1
ATOM 663 C CA . ILE A 1 82 ? -17.466 -1.713 10.558 1.00 96.88 82 ILE A CA 1
ATOM 664 C C . ILE A 1 82 ? -18.833 -1.202 10.109 1.00 96.88 82 ILE A C 1
ATOM 666 O O . ILE A 1 82 ? -19.432 -1.706 9.165 1.00 96.88 82 ILE A O 1
ATOM 670 N N . THR A 1 83 ? -19.292 -0.128 10.748 1.00 94.56 83 THR A N 1
ATOM 671 C CA . THR A 1 83 ? -20.481 0.616 10.324 1.00 94.56 83 THR A CA 1
ATOM 672 C C . THR A 1 83 ? -20.104 2.064 9.990 1.00 94.56 83 THR A C 1
ATOM 674 O O . THR A 1 83 ? -18.971 2.486 10.247 1.00 94.56 83 THR A O 1
ATOM 677 N N . PRO A 1 84 ? -21.027 2.890 9.456 1.00 94.06 84 PRO A N 1
ATOM 678 C CA . PRO A 1 84 ? -20.748 4.306 9.216 1.00 94.06 84 PRO A CA 1
ATOM 679 C C . PRO A 1 84 ? -20.363 5.096 10.477 1.00 94.06 84 PRO A C 1
ATOM 681 O O . PRO A 1 84 ? -19.689 6.122 10.376 1.00 94.06 84 PRO A O 1
ATOM 684 N N . GLU A 1 85 ? -20.803 4.665 11.660 1.00 95.12 85 GLU A N 1
ATOM 685 C CA . GLU A 1 85 ? -20.604 5.393 12.916 1.00 95.12 85 GLU A CA 1
ATOM 686 C C . GLU A 1 85 ? -19.527 4.786 13.812 1.00 95.12 85 GLU A C 1
ATOM 688 O O . GLU A 1 85 ? -18.884 5.525 14.566 1.00 95.12 85 GLU A O 1
ATOM 693 N N . ILE A 1 86 ? -19.339 3.467 13.768 1.00 97.06 86 ILE A N 1
ATOM 694 C CA . ILE A 1 86 ? -18.485 2.747 14.713 1.00 97.06 86 ILE A CA 1
ATOM 695 C C . ILE A 1 86 ? -17.625 1.682 14.040 1.00 97.06 86 ILE A C 1
ATOM 697 O O . ILE A 1 86 ? -17.902 1.203 12.946 1.00 97.06 86 ILE A O 1
ATOM 701 N N . THR A 1 87 ? -16.581 1.291 14.754 1.00 97.19 87 THR A N 1
ATOM 702 C CA . THR A 1 87 ? -15.727 0.152 14.437 1.00 97.19 87 THR A CA 1
ATOM 703 C C . THR A 1 87 ? -15.634 -0.711 15.678 1.00 97.19 87 THR A C 1
ATOM 705 O O . THR A 1 87 ? -15.386 -0.196 16.775 1.00 97.19 87 THR A O 1
ATOM 708 N N . VAL A 1 88 ? -15.850 -2.010 15.520 1.00 97.56 88 VAL A N 1
ATOM 709 C CA . VAL A 1 88 ? -15.783 -2.976 16.614 1.00 97.56 88 VAL A CA 1
ATOM 710 C C . VAL A 1 88 ? -14.534 -3.823 16.436 1.00 97.56 88 VAL A C 1
ATOM 712 O O . VAL A 1 88 ? -14.310 -4.410 15.379 1.00 97.56 88 VAL A O 1
ATOM 715 N N . GLY A 1 89 ? -13.721 -3.877 17.484 1.00 96.88 89 GLY A N 1
ATOM 716 C CA . GLY A 1 89 ? -12.549 -4.732 17.570 1.00 96.88 89 GLY A CA 1
ATOM 717 C C . GLY A 1 89 ? -12.726 -5.815 18.624 1.00 96.88 89 GLY A C 1
ATOM 718 O O . GLY A 1 89 ? -13.481 -5.659 19.589 1.00 96.88 89 GLY A O 1
ATOM 719 N N . ARG A 1 90 ? -11.989 -6.905 18.461 1.00 97.19 90 ARG A N 1
ATOM 720 C CA . ARG A 1 90 ? -11.798 -7.942 19.469 1.00 97.19 90 ARG A CA 1
ATOM 721 C C . ARG A 1 90 ? -10.312 -8.082 19.744 1.00 97.19 90 ARG A C 1
ATOM 723 O O . ARG A 1 90 ? -9.548 -8.389 18.834 1.00 97.19 90 ARG A O 1
ATOM 730 N N . ASP A 1 91 ? -9.921 -7.856 20.988 1.00 93.88 91 ASP A N 1
ATOM 731 C CA . ASP A 1 91 ? -8.533 -7.984 21.421 1.00 93.88 91 ASP A CA 1
ATOM 732 C C . ASP A 1 91 ? -8.058 -9.427 21.206 1.00 93.88 91 ASP A C 1
ATOM 734 O O . ASP A 1 91 ? -8.749 -10.377 21.589 1.00 93.88 91 ASP A O 1
ATOM 738 N N . ILE A 1 92 ? -6.919 -9.602 20.534 1.00 91.12 92 ILE A N 1
ATOM 739 C CA . ILE A 1 92 ? -6.470 -10.933 20.101 1.00 91.12 92 ILE A CA 1
ATOM 740 C C . ILE A 1 92 ? -5.944 -11.792 21.259 1.00 91.12 92 ILE A C 1
ATOM 742 O O . ILE A 1 92 ? -5.966 -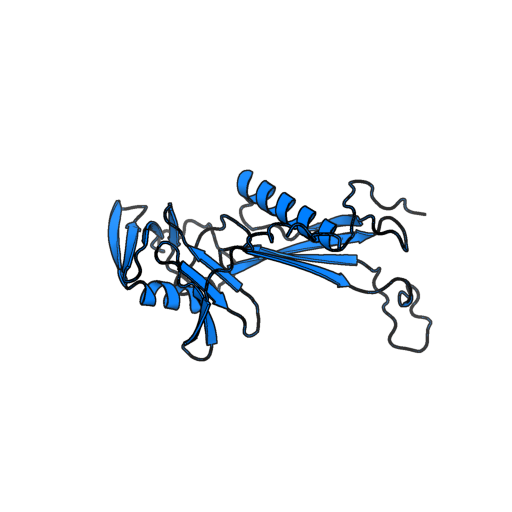13.020 21.158 1.00 91.12 92 ILE A O 1
ATOM 746 N N . ASP A 1 93 ? -5.504 -11.165 22.353 1.00 87.69 93 ASP A N 1
ATOM 747 C CA . ASP A 1 93 ? -4.901 -11.848 23.499 1.00 87.69 93 ASP A CA 1
ATOM 748 C C . ASP A 1 93 ? -5.951 -12.201 24.560 1.00 87.69 93 ASP A C 1
ATOM 750 O O . ASP A 1 93 ? -5.943 -13.293 25.136 1.00 87.69 93 ASP A O 1
ATOM 754 N N . THR A 1 94 ? -6.875 -11.278 24.823 1.00 92.12 94 THR A N 1
ATOM 755 C CA . THR A 1 94 ? -7.895 -11.393 25.875 1.00 92.12 94 THR A CA 1
ATOM 756 C C . THR A 1 94 ? -9.259 -11.825 25.341 1.00 92.12 94 THR A C 1
ATOM 758 O O . THR A 1 94 ? -10.075 -12.367 26.091 1.00 92.12 94 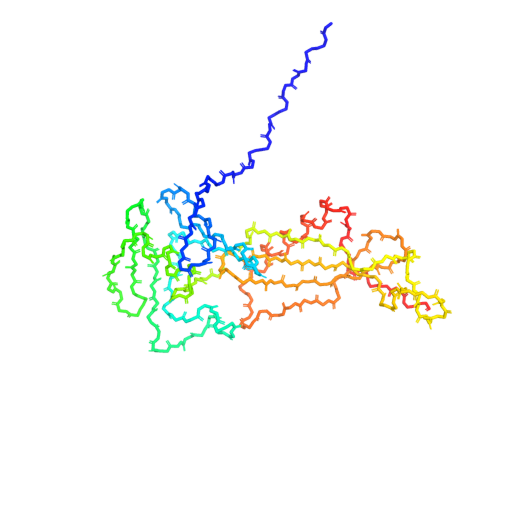THR A O 1
ATOM 761 N N . GLY A 1 95 ? -9.523 -11.608 24.050 1.00 92.69 95 GLY A N 1
ATOM 762 C CA . GLY A 1 95 ? -10.832 -11.815 23.435 1.00 92.69 95 GLY A CA 1
ATOM 763 C C . GLY A 1 95 ? -11.876 -10.765 23.825 1.00 92.69 95 GLY A C 1
ATOM 764 O O . GLY A 1 95 ? -13.049 -10.927 23.474 1.00 92.69 95 GLY A O 1
ATOM 765 N N . GLU A 1 96 ? -11.493 -9.717 24.561 1.00 94.81 96 GLU A N 1
ATOM 766 C CA . GLU A 1 96 ? -12.411 -8.662 24.984 1.00 94.81 96 GLU A CA 1
ATOM 767 C C . GLU A 1 96 ? -12.825 -7.778 23.800 1.00 94.81 96 GLU A C 1
ATOM 769 O O . GLU A 1 96 ? -12.030 -7.443 22.921 1.00 94.81 96 GLU A O 1
ATOM 774 N N . GLY A 1 97 ? -14.111 -7.428 23.759 1.00 95.38 97 GLY A N 1
ATOM 775 C CA . GLY A 1 97 ? -14.670 -6.563 22.726 1.00 95.38 97 GLY A CA 1
ATOM 776 C C . GLY A 1 97 ? -14.465 -5.090 23.060 1.00 95.38 97 GLY A C 1
ATOM 777 O O . GLY A 1 97 ? -14.686 -4.662 24.194 1.00 95.38 97 GLY A O 1
ATOM 778 N N . VAL A 1 98 ? -14.117 -4.306 22.049 1.00 96.00 98 VAL A N 1
ATOM 779 C CA . VAL A 1 98 ? -13.936 -2.858 22.134 1.00 96.00 98 VAL A CA 1
ATOM 780 C C . VAL A 1 98 ? -14.662 -2.188 20.971 1.00 96.00 98 VAL A C 1
ATOM 782 O O . VAL A 1 98 ? -14.793 -2.745 19.883 1.00 96.00 98 VAL A O 1
ATOM 785 N N . THR A 1 99 ? -15.197 -0.995 21.204 1.00 97.62 99 THR A N 1
ATOM 786 C CA . THR A 1 99 ? -15.908 -0.223 20.183 1.00 97.62 99 THR A CA 1
ATOM 787 C C . THR A 1 99 ? -15.373 1.192 20.166 1.00 97.62 99 THR A C 1
ATOM 789 O O . THR A 1 99 ? -15.325 1.853 21.205 1.00 97.62 99 THR A O 1
ATOM 792 N N . TRP A 1 100 ? -15.026 1.666 18.976 1.00 97.38 100 TRP A N 1
ATOM 793 C CA . TRP A 1 100 ? -14.590 3.034 18.737 1.00 97.38 100 TRP A CA 1
ATOM 794 C C . TRP A 1 100 ? -15.570 3.745 17.809 1.00 97.38 100 TRP A C 1
ATOM 796 O O . TRP A 1 100 ? -16.172 3.101 16.947 1.00 97.38 100 TRP A O 1
ATOM 806 N N . PRO A 1 101 ? -15.710 5.075 17.913 1.00 96.88 101 PRO A N 1
ATOM 807 C CA . PRO A 1 101 ? -16.260 5.857 16.816 1.00 96.88 101 PRO A CA 1
ATOM 808 C C . PRO A 1 101 ? -15.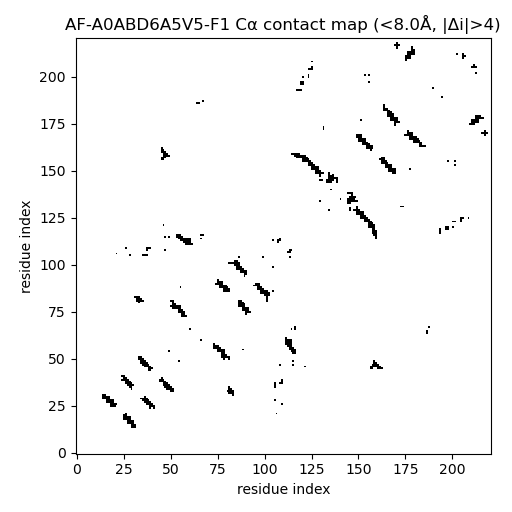404 5.652 15.560 1.00 96.88 101 PRO A C 1
ATOM 810 O O . PRO A 1 101 ? -14.179 5.784 15.622 1.00 96.88 101 PRO A O 1
ATOM 813 N N . ARG A 1 102 ? -16.033 5.396 14.409 1.00 94.88 102 ARG A N 1
ATOM 814 C CA . ARG A 1 102 ? -15.336 5.191 13.125 1.00 94.88 102 ARG A CA 1
ATOM 815 C C . ARG A 1 102 ? -14.374 6.338 12.819 1.00 94.88 102 ARG A C 1
ATOM 817 O O . ARG A 1 102 ? -13.236 6.121 12.417 1.00 94.88 102 ARG A O 1
ATOM 824 N N . GLU A 1 103 ? -14.819 7.568 13.072 1.00 93.06 103 GLU A N 1
ATOM 825 C CA . GLU A 1 103 ? -14.019 8.774 12.844 1.00 93.06 103 GLU A CA 1
ATOM 826 C C . GLU A 1 103 ? -12.720 8.786 13.677 1.00 93.06 103 GLU A C 1
ATOM 828 O O . GLU A 1 103 ? -11.706 9.326 13.232 1.00 93.06 103 GLU A O 1
ATOM 833 N N . GLU A 1 104 ? -12.716 8.197 14.877 1.00 93.38 104 GLU A N 1
ATOM 834 C CA . GLU A 1 104 ? -11.505 8.094 15.700 1.00 93.38 104 GLU A CA 1
ATOM 835 C C . GLU A 1 104 ? -10.504 7.098 15.115 1.00 93.38 104 GLU A C 1
ATOM 837 O O . GLU A 1 104 ? -9.305 7.383 15.117 1.00 93.38 104 GLU A O 1
ATOM 842 N N . VAL A 1 105 ? -10.983 5.979 14.564 1.00 94.00 105 VAL A N 1
ATOM 843 C CA . VAL A 1 105 ? -10.137 4.993 13.876 1.00 94.00 105 VAL A CA 1
ATOM 844 C C . VAL A 1 105 ? -9.557 5.590 12.596 1.00 94.00 105 VAL A C 1
ATOM 846 O O . VAL A 1 105 ? -8.342 5.576 12.414 1.00 94.00 105 VAL A O 1
ATOM 849 N N . GLU A 1 106 ? -10.394 6.213 11.763 1.00 93.12 106 GLU A N 1
ATOM 850 C CA . GLU A 1 106 ? -9.988 6.929 10.545 1.00 93.12 106 GLU A CA 1
ATOM 851 C C . GLU A 1 106 ? -8.869 7.946 10.821 1.00 93.12 106 GLU A C 1
ATOM 853 O O . GLU A 1 106 ? -7.824 7.949 10.162 1.00 93.12 106 GLU A O 1
ATOM 858 N N . LYS A 1 107 ? -9.066 8.808 11.826 1.00 90.12 107 LYS A N 1
ATOM 859 C CA . LYS A 1 107 ? -8.065 9.804 12.235 1.00 90.12 107 LYS A CA 1
ATOM 860 C C . LYS A 1 107 ? -6.819 9.148 12.805 1.00 90.12 107 LYS A C 1
ATOM 862 O O . LYS A 1 107 ? -5.715 9.579 12.483 1.00 90.12 107 LYS A O 1
ATOM 867 N N . GLY A 1 108 ? -6.993 8.120 13.634 1.00 90.31 108 GLY A N 1
ATOM 868 C CA . GLY A 1 108 ? -5.898 7.383 14.247 1.00 90.31 108 GLY A CA 1
ATOM 869 C C . GLY A 1 108 ? -4.989 6.729 13.208 1.00 90.31 108 GLY A C 1
ATOM 870 O O . GLY A 1 108 ? -3.772 6.854 13.316 1.00 90.31 108 GLY A O 1
ATOM 871 N N . LEU A 1 109 ? -5.556 6.131 12.159 1.00 89.69 109 LEU A N 1
ATOM 872 C CA . LEU A 1 109 ? -4.805 5.604 11.015 1.00 89.69 109 LEU A CA 1
ATOM 873 C C . LEU A 1 109 ? -4.095 6.727 10.247 1.00 89.69 109 LEU A C 1
ATOM 875 O O . LEU A 1 109 ? -2.916 6.610 9.920 1.00 89.69 109 LEU A O 1
ATOM 879 N N . ALA A 1 110 ? -4.774 7.857 10.018 1.00 87.38 110 ALA A N 1
ATOM 880 C CA . ALA A 1 110 ? -4.202 8.988 9.285 1.00 87.38 110 ALA A CA 1
ATOM 881 C C . ALA A 1 110 ? -2.961 9.600 9.965 1.00 87.38 110 ALA A C 1
ATOM 883 O O . ALA A 1 110 ? -2.040 10.043 9.274 1.00 87.38 110 ALA A O 1
ATOM 884 N N . ILE A 1 111 ? -2.927 9.625 11.302 1.00 85.38 111 ILE A N 1
ATOM 885 C CA . ILE A 1 111 ? -1.795 10.148 12.090 1.00 85.38 111 ILE A CA 1
ATOM 886 C C . ILE A 1 111 ? -0.861 9.056 12.618 1.00 85.38 111 ILE A C 1
ATOM 888 O O . ILE A 1 111 ? 0.092 9.367 13.330 1.00 85.38 111 ILE A O 1
ATOM 892 N N . GLY A 1 112 ? -1.097 7.794 12.252 1.00 83.38 112 GLY A N 1
ATOM 893 C CA . GLY A 1 112 ? -0.248 6.664 12.629 1.00 83.38 112 GLY A CA 1
ATOM 894 C C . GLY A 1 112 ? -0.348 6.244 14.095 1.00 83.38 112 GLY A C 1
ATOM 895 O O . GLY A 1 112 ? 0.544 5.560 14.587 1.00 83.38 112 GLY A O 1
ATOM 896 N N . ARG A 1 113 ? -1.424 6.632 14.793 1.00 86.62 113 ARG A N 1
ATOM 897 C CA . ARG A 1 113 ? -1.784 6.082 16.112 1.00 86.62 113 ARG A CA 1
ATOM 898 C C . ARG A 1 113 ? -2.138 4.595 16.012 1.00 86.62 113 ARG A C 1
ATOM 900 O O . ARG A 1 113 ? -1.860 3.846 16.945 1.00 86.62 113 ARG A O 1
ATOM 907 N N . TYR A 1 114 ? -2.747 4.211 14.893 1.00 90.12 114 TYR A N 1
ATOM 908 C CA . TYR A 1 114 ? -3.059 2.831 14.551 1.00 90.12 114 TYR A CA 1
ATOM 909 C C . TYR A 1 114 ? -2.285 2.405 13.305 1.00 90.12 114 TYR A C 1
ATOM 911 O O . TYR A 1 114 ? -2.041 3.216 12.407 1.00 90.12 114 TYR A O 1
ATOM 919 N N . SER A 1 115 ? -1.945 1.122 13.248 1.00 89.12 115 SER A N 1
ATOM 920 C CA . SER A 1 115 ? -1.437 0.441 12.056 1.00 89.12 115 SER A CA 1
ATOM 921 C C . SER A 1 115 ? -2.298 -0.784 11.739 1.00 89.12 115 SER A C 1
ATOM 923 O O . SER A 1 115 ? -3.085 -1.221 12.580 1.00 89.12 115 SER A O 1
ATOM 925 N N . THR A 1 116 ? -2.171 -1.312 10.521 1.00 90.69 116 THR A N 1
ATOM 926 C CA . THR A 1 116 ? -2.914 -2.492 10.062 1.00 90.69 116 THR A CA 1
ATOM 927 C C . THR A 1 116 ? -2.014 -3.461 9.290 1.00 90.69 116 THR A C 1
ATOM 929 O O . THR A 1 116 ? -0.876 -3.131 8.932 1.00 90.69 116 THR A O 1
ATOM 932 N N . ASN A 1 117 ? -2.492 -4.684 9.081 1.00 89.50 117 ASN A N 1
ATOM 933 C CA . ASN A 1 117 ? -1.813 -5.720 8.309 1.00 89.50 117 ASN A CA 1
ATOM 934 C C . ASN A 1 117 ? -1.886 -5.437 6.803 1.00 89.50 117 ASN A C 1
ATOM 936 O O . ASN A 1 117 ? -2.811 -4.812 6.311 1.00 89.50 117 ASN A O 1
ATOM 940 N N . LEU A 1 118 ? -0.890 -5.929 6.064 1.00 90.62 118 LEU A N 1
ATOM 941 C CA . LEU A 1 118 ? -0.909 -5.908 4.602 1.00 90.62 118 LEU A CA 1
ATOM 942 C C . LEU A 1 118 ? -1.772 -7.063 4.087 1.00 90.62 118 LEU A C 1
ATOM 944 O O . LEU A 1 118 ? -1.417 -8.221 4.335 1.00 90.62 118 LEU A O 1
ATOM 948 N N . THR A 1 119 ? -2.822 -6.774 3.318 1.00 90.56 119 THR A N 1
ATOM 949 C CA . THR A 1 119 ? -3.611 -7.821 2.638 1.00 90.56 119 THR A CA 1
ATOM 950 C C . THR A 1 119 ? -3.614 -7.690 1.123 1.00 90.56 119 THR A C 1
ATOM 952 O O . THR A 1 119 ? -3.606 -8.707 0.419 1.00 90.56 119 THR A O 1
ATOM 955 N N . ASP A 1 120 ? -3.568 -6.470 0.601 1.00 92.06 120 ASP A N 1
ATOM 956 C CA . ASP A 1 120 ? -3.509 -6.191 -0.829 1.00 92.06 120 ASP A CA 1
ATOM 957 C C . ASP A 1 120 ? -2.723 -4.898 -1.122 1.00 92.06 120 ASP A C 1
ATOM 959 O O . ASP A 1 120 ? -2.134 -4.255 -0.250 1.00 92.06 120 ASP A O 1
ATOM 963 N N . PHE A 1 121 ? -2.661 -4.539 -2.401 1.00 92.44 121 PHE A N 1
ATOM 964 C CA . PHE A 1 121 ? -1.984 -3.354 -2.904 1.00 92.44 121 PHE A CA 1
ATOM 965 C C . PHE A 1 121 ? -2.983 -2.454 -3.624 1.00 92.44 121 PHE A C 1
ATOM 967 O O . PHE A 1 121 ? -3.493 -2.801 -4.691 1.00 92.44 121 PHE A O 1
ATOM 974 N N . GLU A 1 122 ? -3.207 -1.274 -3.054 1.00 91.69 122 GLU A N 1
ATOM 975 C CA . GLU A 1 122 ? -4.158 -0.271 -3.542 1.00 91.69 122 GLU A CA 1
ATOM 976 C C . GLU A 1 122 ? -3.703 0.362 -4.860 1.00 91.69 122 GLU A C 1
ATOM 978 O O . GLU A 1 122 ? -4.504 0.663 -5.745 1.00 91.69 122 GLU A O 1
ATOM 983 N N . TRP A 1 123 ? -2.391 0.547 -5.026 1.00 91.25 123 TRP A N 1
ATOM 984 C CA . TRP A 1 123 ? -1.843 1.189 -6.216 1.00 91.25 123 TRP A CA 1
ATOM 985 C C . TRP A 1 123 ? -0.473 0.638 -6.598 1.00 91.25 123 TRP A C 1
ATOM 987 O O . TRP A 1 123 ? 0.349 0.311 -5.741 1.00 91.25 123 TRP A O 1
ATOM 997 N N . VAL A 1 124 ? -0.177 0.608 -7.899 1.00 94.81 124 VAL A N 1
ATOM 998 C CA . VAL A 1 124 ? 1.165 0.321 -8.415 1.00 94.81 124 VAL A CA 1
ATOM 999 C C . VAL A 1 124 ? 1.582 1.427 -9.372 1.00 94.81 124 VAL A C 1
ATOM 1001 O O . VAL A 1 124 ? 0.961 1.650 -10.404 1.00 94.81 124 VAL A O 1
ATOM 1004 N N . SER A 1 125 ? 2.668 2.118 -9.032 1.00 94.94 125 SER A N 1
ATOM 1005 C CA . SER A 1 125 ? 3.281 3.132 -9.886 1.00 94.94 125 SER A CA 1
ATOM 1006 C C . SER A 1 125 ? 4.476 2.547 -10.621 1.00 94.94 125 SER A C 1
ATOM 1008 O O . SER A 1 125 ? 5.337 1.911 -10.008 1.00 94.94 125 SER A O 1
ATOM 1010 N N . VAL A 1 126 ? 4.550 2.791 -11.925 1.00 96.94 126 VAL A N 1
ATOM 1011 C CA . VAL A 1 126 ? 5.642 2.356 -12.794 1.00 96.94 126 VAL A CA 1
ATOM 1012 C C . VAL A 1 126 ? 6.237 3.590 -13.458 1.00 96.94 126 VAL A C 1
ATOM 1014 O O . VAL A 1 126 ? 5.521 4.418 -14.012 1.00 96.94 126 VAL A O 1
ATOM 1017 N N . TYR A 1 127 ? 7.558 3.732 -13.405 1.00 94.75 127 TYR A N 1
ATOM 1018 C CA . TYR A 1 127 ? 8.246 4.820 -14.093 1.00 94.75 127 TYR A CA 1
ATOM 1019 C C . TYR A 1 127 ? 9.655 4.416 -14.515 1.00 94.75 127 TYR A C 1
ATOM 1021 O O . TYR A 1 127 ? 10.378 3.709 -13.810 1.00 94.75 127 TYR A O 1
ATOM 1029 N N . GLN A 1 128 ? 10.069 4.901 -15.682 1.00 94.12 128 GLN A N 1
ATOM 1030 C CA . GLN A 1 128 ? 11.419 4.695 -16.184 1.00 94.12 128 GLN A CA 1
ATOM 1031 C C . GLN A 1 128 ? 12.370 5.755 -15.621 1.00 94.12 128 GLN A C 1
ATOM 1033 O O . GLN A 1 128 ? 12.080 6.952 -15.652 1.00 94.12 128 GLN A O 1
ATOM 1038 N N . VAL A 1 129 ? 13.535 5.317 -15.148 1.00 91.25 129 VAL A N 1
ATOM 1039 C CA . VAL A 1 129 ? 14.629 6.187 -14.716 1.00 91.25 129 VAL A CA 1
ATOM 1040 C C . VAL A 1 129 ? 15.734 6.155 -15.765 1.00 91.25 129 VAL A C 1
ATOM 1042 O O . VAL A 1 129 ? 16.291 5.100 -16.072 1.00 91.25 129 VAL A O 1
ATOM 1045 N N . GLY A 1 130 ? 16.057 7.331 -16.303 1.00 87.12 130 GLY A N 1
ATOM 1046 C CA . GLY A 1 130 ? 16.985 7.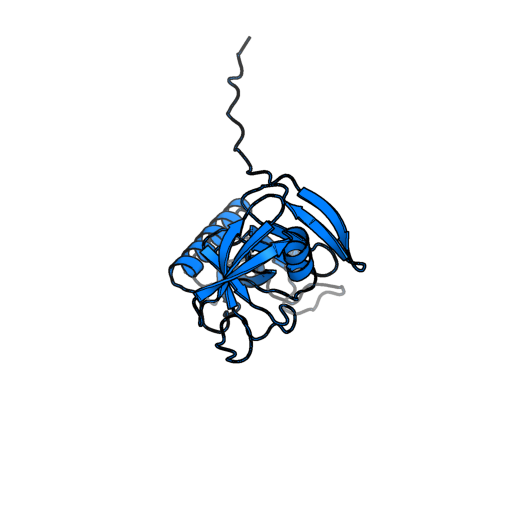478 -17.422 1.00 87.12 130 GLY A CA 1
ATOM 1047 C C . GLY A 1 130 ? 16.371 7.059 -18.759 1.00 87.12 130 GLY A C 1
ATOM 1048 O O . GLY A 1 130 ? 15.335 6.399 -18.822 1.00 87.12 130 GLY A O 1
ATOM 1049 N N . ARG A 1 131 ? 17.010 7.450 -19.861 1.00 85.56 131 ARG A N 1
ATOM 1050 C CA . ARG A 1 131 ? 16.623 7.067 -21.226 1.00 85.56 131 ARG A CA 1
ATOM 1051 C C . ARG A 1 131 ? 17.864 6.649 -21.989 1.00 85.56 131 ARG A C 1
ATOM 1053 O O . ARG A 1 131 ? 18.921 7.233 -21.795 1.00 85.56 131 ARG A O 1
ATOM 1060 N N . TRP A 1 132 ? 17.725 5.677 -22.887 1.00 83.19 132 TRP A N 1
ATOM 1061 C CA . TRP A 1 132 ? 18.847 5.202 -23.700 1.00 83.19 132 TRP A CA 1
ATOM 1062 C C . TRP A 1 132 ? 19.454 6.296 -24.585 1.00 83.19 132 TRP A C 1
ATOM 1064 O O . TRP A 1 132 ? 20.663 6.312 -24.762 1.00 83.19 132 TRP A O 1
ATOM 1074 N N . GLY A 1 133 ? 18.647 7.242 -25.080 1.00 81.12 133 GLY A N 1
ATOM 1075 C CA . GLY A 1 133 ? 19.149 8.381 -25.861 1.00 81.12 133 GLY A CA 1
ATOM 1076 C C . GLY A 1 133 ? 19.986 9.387 -25.059 1.00 81.12 133 GLY A C 1
ATOM 1077 O O . GLY A 1 133 ? 20.778 10.112 -25.649 1.00 81.12 133 GLY A O 1
ATOM 1078 N N . ASP A 1 134 ? 19.840 9.395 -23.731 1.00 81.06 134 ASP A N 1
ATOM 1079 C CA . ASP A 1 134 ? 20.543 10.299 -22.811 1.00 81.06 134 ASP A CA 1
ATOM 1080 C C . ASP A 1 134 ? 21.616 9.568 -21.983 1.00 81.06 134 ASP A C 1
ATOM 1082 O O . ASP A 1 134 ? 22.240 10.171 -21.103 1.00 81.06 134 ASP A O 1
ATOM 1086 N N . TYR A 1 135 ? 21.790 8.263 -22.230 1.00 79.62 135 TYR A N 1
AT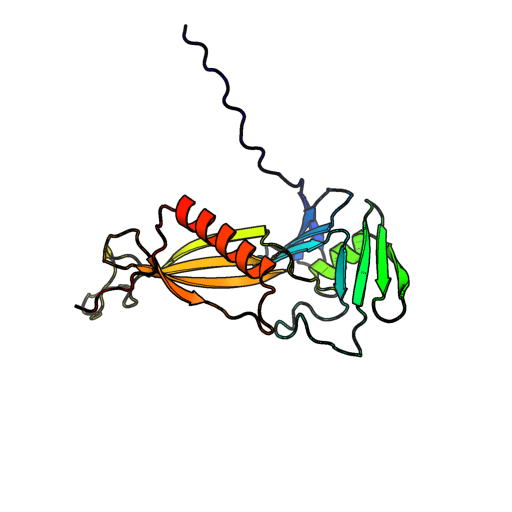OM 1087 C CA . TYR A 1 135 ? 22.715 7.405 -21.505 1.00 79.62 135 TYR A CA 1
ATOM 1088 C C . TYR A 1 135 ? 24.136 7.602 -22.029 1.00 79.62 135 TYR A C 1
ATOM 1090 O O . TYR A 1 135 ? 24.441 7.255 -23.169 1.00 79.62 135 TYR A O 1
ATOM 1098 N N . ASP A 1 136 ? 24.995 8.152 -21.176 1.00 78.25 136 ASP A N 1
ATOM 1099 C CA . ASP A 1 136 ? 26.407 8.407 -21.461 1.00 78.25 136 ASP A CA 1
ATOM 1100 C C . ASP A 1 136 ? 27.254 7.678 -20.404 1.00 78.25 136 ASP A C 1
ATOM 1102 O O . ASP A 1 136 ? 27.482 8.227 -19.322 1.00 78.25 136 ASP A O 1
ATOM 1106 N N . PRO A 1 137 ? 27.642 6.410 -20.644 1.00 76.00 137 PRO A N 1
ATOM 1107 C CA . PRO A 1 137 ? 28.364 5.609 -19.656 1.00 76.00 137 PRO A CA 1
ATOM 1108 C C . PRO A 1 137 ? 29.748 6.173 -19.313 1.00 76.00 137 PRO A C 1
ATOM 1110 O O . PRO A 1 137 ? 30.235 5.933 -18.210 1.00 76.00 137 PRO A O 1
ATOM 1113 N N . GLU A 1 138 ? 30.369 6.910 -20.237 1.00 76.50 138 GLU A N 1
ATOM 1114 C CA . GLU A 1 138 ? 31.720 7.465 -20.085 1.00 76.50 138 GLU A CA 1
ATOM 1115 C C . GLU A 1 138 ? 31.688 8.914 -19.567 1.00 76.50 138 GLU A C 1
ATOM 1117 O O . GLU A 1 138 ? 32.681 9.409 -19.037 1.00 76.50 138 GLU A O 1
ATOM 1122 N N . GLY A 1 139 ? 30.529 9.583 -19.637 1.00 68.31 139 GLY A N 1
ATOM 1123 C CA . GLY A 1 139 ? 30.340 10.941 -19.122 1.00 68.31 139 GLY A CA 1
ATOM 1124 C C . GLY A 1 139 ? 31.145 11.994 -19.887 1.00 68.31 139 GLY A C 1
ATOM 1125 O O . GLY A 1 139 ? 31.432 13.060 -19.344 1.00 68.31 139 GLY A O 1
ATOM 1126 N N . GLU A 1 140 ? 31.534 11.697 -21.129 1.00 62.03 140 GLU A N 1
ATOM 1127 C CA . GLU A 1 140 ? 32.438 12.531 -21.929 1.00 62.03 140 GLU A CA 1
ATOM 1128 C C . GLU A 1 140 ? 31.719 13.698 -22.632 1.00 62.03 140 GLU A C 1
ATOM 1130 O O . GLU A 1 140 ? 32.356 14.622 -23.144 1.00 62.03 140 GLU A O 1
ATOM 1135 N N . GLY A 1 141 ? 30.381 13.706 -22.645 1.00 58.03 141 GLY A N 1
ATOM 1136 C CA . GLY A 1 141 ? 29.593 14.811 -23.185 1.00 58.03 141 GLY A CA 1
ATOM 1137 C C . GLY A 1 141 ? 29.588 16.056 -22.290 1.00 58.03 141 GLY A C 1
ATOM 1138 O O . GLY A 1 141 ? 29.233 15.998 -21.116 1.00 58.03 141 GLY A O 1
ATOM 1139 N N . SER A 1 142 ? 29.869 17.234 -22.859 1.00 54.09 142 SER A N 1
ATOM 1140 C CA . SER A 1 142 ? 29.662 18.520 -22.180 1.00 54.09 142 SER A CA 1
ATOM 1141 C C . SER A 1 142 ? 28.160 18.797 -21.980 1.00 54.09 142 SER A C 1
ATOM 1143 O O . SER A 1 142 ? 27.501 19.358 -22.857 1.00 54.09 142 SER A O 1
ATOM 1145 N N . GLY A 1 143 ? 27.600 18.374 -20.845 1.00 59.75 143 GLY A N 1
ATOM 1146 C CA . GLY A 1 143 ? 26.201 18.597 -20.468 1.00 59.75 143 GLY A CA 1
ATOM 1147 C C . GLY A 1 143 ? 25.738 17.696 -19.317 1.00 59.75 143 GLY A C 1
ATOM 1148 O O . GLY A 1 143 ? 26.469 16.826 -18.857 1.00 59.75 143 GLY A O 1
ATOM 1149 N N . THR A 1 144 ? 24.507 17.894 -18.839 1.00 57.62 144 THR A N 1
ATOM 1150 C CA . THR A 1 144 ? 23.888 17.091 -17.766 1.00 57.62 144 THR A CA 1
ATOM 1151 C C . THR A 1 144 ? 23.350 15.762 -18.323 1.00 57.62 144 THR A C 1
ATOM 1153 O O . THR A 1 144 ? 22.140 15.571 -18.413 1.00 57.62 144 THR A O 1
ATOM 1156 N N . ARG A 1 145 ? 24.227 14.859 -18.781 1.00 65.06 145 ARG A N 1
ATOM 1157 C CA . ARG A 1 145 ? 23.829 13.528 -19.287 1.00 65.06 145 ARG A CA 1
ATOM 1158 C C . ARG A 1 145 ? 23.766 12.488 -18.168 1.00 65.06 145 ARG A C 1
ATOM 1160 O O . ARG A 1 145 ? 24.467 12.597 -17.164 1.00 65.06 145 ARG A O 1
ATOM 1167 N N . TYR A 1 146 ? 22.886 11.498 -18.321 1.00 70.12 146 TYR A N 1
ATOM 1168 C CA . TYR A 1 146 ? 22.644 10.477 -17.303 1.00 70.12 146 TYR A CA 1
ATOM 1169 C C . TYR A 1 146 ? 23.677 9.352 -17.437 1.00 70.12 146 TYR A C 1
ATOM 1171 O O . TYR A 1 146 ? 23.687 8.625 -18.426 1.00 70.12 146 TYR A O 1
ATOM 1179 N N . THR A 1 147 ? 24.538 9.194 -16.431 1.00 72.50 147 THR A N 1
ATOM 1180 C CA . THR A 1 147 ? 25.599 8.167 -16.411 1.00 72.50 147 THR A CA 1
ATOM 1181 C C . THR A 1 147 ? 25.127 6.817 -15.863 1.00 72.50 147 THR A C 1
ATOM 1183 O O . THR A 1 147 ? 25.812 5.803 -15.992 1.00 72.50 147 THR A O 1
ATOM 1186 N N . GLY A 1 148 ? 23.942 6.770 -15.246 1.00 78.06 148 GLY A N 1
ATOM 1187 C CA . GLY A 1 148 ? 23.336 5.520 -14.794 1.00 78.06 148 GLY A CA 1
ATOM 1188 C C . GLY A 1 148 ? 22.790 4.712 -15.969 1.00 78.06 148 GLY A C 1
ATOM 1189 O O . GLY A 1 148 ? 22.234 5.267 -16.909 1.00 78.06 148 GLY A O 1
ATOM 1190 N N . ARG A 1 149 ? 22.898 3.381 -15.929 1.00 85.62 149 ARG A N 1
ATOM 1191 C CA . ARG A 1 149 ? 22.201 2.545 -16.918 1.00 85.62 149 ARG A CA 1
ATOM 1192 C C . ARG A 1 149 ? 20.682 2.703 -16.724 1.00 85.62 149 ARG A C 1
ATOM 1194 O O . ARG A 1 149 ? 20.237 2.532 -15.585 1.00 85.62 149 ARG A O 1
ATOM 1201 N N . PRO A 1 150 ? 19.890 2.990 -17.778 1.00 91.06 150 PRO A N 1
ATOM 1202 C CA . PRO A 1 150 ? 18.440 3.116 -17.660 1.00 91.06 150 PRO A CA 1
ATOM 1203 C C . PRO A 1 150 ? 17.787 1.877 -17.037 1.00 91.06 150 PRO A C 1
ATOM 1205 O O . PRO A 1 150 ? 18.205 0.743 -17.296 1.00 91.06 150 PRO A O 1
ATOM 1208 N N . TYR A 1 151 ? 16.756 2.092 -16.223 1.00 93.50 151 TYR A N 1
ATOM 1209 C CA . TYR A 1 151 ? 16.016 1.025 -15.547 1.00 93.50 151 TYR A CA 1
ATOM 1210 C C . TYR A 1 151 ? 14.554 1.420 -15.319 1.00 93.50 151 TYR A C 1
ATOM 1212 O O . TYR A 1 151 ? 14.199 2.596 -15.384 1.00 93.50 151 TYR A O 1
ATOM 1220 N N . VAL A 1 152 ? 13.706 0.436 -15.035 1.00 96.44 152 VAL A N 1
ATOM 1221 C CA . VAL A 1 152 ? 12.299 0.646 -14.676 1.00 96.44 152 VAL A CA 1
ATOM 1222 C C . VAL A 1 152 ? 12.153 0.486 -13.169 1.00 96.44 152 VAL A C 1
ATOM 1224 O O . VAL A 1 152 ? 12.605 -0.505 -12.592 1.00 96.44 152 VAL A O 1
ATOM 1227 N N . SER A 1 153 ? 11.553 1.478 -12.522 1.00 96.62 153 SER A N 1
ATOM 1228 C CA . SER A 1 153 ? 11.215 1.455 -11.105 1.00 96.62 153 SER A CA 1
ATOM 1229 C C . SER A 1 153 ? 9.720 1.214 -10.955 1.00 96.62 153 SER A C 1
ATOM 1231 O O . SER A 1 153 ? 8.912 1.841 -11.635 1.00 96.62 153 SER A O 1
ATOM 1233 N N . VAL A 1 154 ? 9.367 0.314 -10.048 1.00 96.88 154 VAL A N 1
ATOM 1234 C CA . VAL A 1 154 ? 7.992 -0.012 -9.687 1.00 96.88 154 VAL A CA 1
ATOM 1235 C C . VAL A 1 154 ? 7.836 0.196 -8.190 1.00 96.88 154 VAL A C 1
ATOM 1237 O O . VAL A 1 154 ? 8.685 -0.246 -7.416 1.00 96.88 154 VAL A O 1
ATOM 1240 N N . VAL A 1 155 ? 6.767 0.869 -7.781 1.00 95.38 155 VAL A N 1
ATOM 1241 C CA . VAL A 1 155 ? 6.410 1.070 -6.376 1.00 95.38 155 VAL A CA 1
ATOM 1242 C C . VAL A 1 155 ? 4.981 0.590 -6.187 1.00 95.38 155 VAL A C 1
ATOM 1244 O O . VAL A 1 155 ? 4.055 1.208 -6.710 1.00 95.38 155 VAL A O 1
ATOM 1247 N N . ALA A 1 156 ? 4.814 -0.508 -5.454 1.00 94.56 156 ALA A N 1
ATOM 1248 C CA . ALA A 1 156 ? 3.509 -0.963 -4.996 1.00 94.56 156 ALA A CA 1
ATOM 1249 C C . ALA A 1 156 ? 3.202 -0.326 -3.637 1.00 94.56 156 ALA A C 1
ATOM 1251 O O . ALA A 1 156 ? 4.057 -0.310 -2.748 1.00 94.56 156 ALA A O 1
ATOM 1252 N N . TYR A 1 157 ? 2.004 0.219 -3.494 1.00 93.06 157 TYR A N 1
ATOM 1253 C CA . TYR A 1 157 ? 1.504 0.824 -2.271 1.00 93.06 157 TYR A CA 1
ATOM 1254 C C . TYR A 1 157 ? 0.549 -0.173 -1.625 1.00 93.06 157 TYR A C 1
ATOM 1256 O O . TYR A 1 157 ? -0.480 -0.497 -2.214 1.00 93.06 157 TYR A O 1
ATOM 1264 N N . GLY A 1 158 ? 0.942 -0.704 -0.469 1.00 92.38 158 GLY A N 1
ATOM 1265 C CA . GLY A 1 158 ? 0.106 -1.615 0.302 1.00 92.38 158 GLY A CA 1
ATOM 1266 C C . GLY A 1 158 ? -1.074 -0.885 0.928 1.00 92.38 158 GLY A C 1
ATOM 1267 O O . GLY A 1 158 ? -0.995 0.324 1.153 1.00 92.38 158 GLY A O 1
ATOM 1268 N N . ASP A 1 159 ? -2.123 -1.634 1.242 1.00 92.25 159 ASP A N 1
ATOM 1269 C CA . ASP A 1 159 ? -3.276 -1.193 2.038 1.00 92.25 159 ASP A CA 1
ATOM 1270 C C . ASP A 1 159 ? -2.969 -0.978 3.532 1.00 92.25 159 ASP A C 1
ATOM 1272 O O . ASP A 1 159 ? -3.837 -0.601 4.308 1.00 92.25 159 ASP A O 1
ATOM 1276 N N . ASN A 1 160 ? -1.718 -1.156 3.947 1.00 90.31 160 ASN A N 1
ATOM 1277 C CA . ASN A 1 160 ? -1.236 -0.879 5.298 1.00 90.31 160 ASN A CA 1
ATOM 1278 C C . ASN A 1 160 ? -0.452 0.440 5.416 1.00 90.31 160 ASN A C 1
ATOM 1280 O O . ASN A 1 160 ? 0.223 0.689 6.416 1.00 90.31 160 ASN A O 1
ATOM 1284 N N . GLY A 1 161 ? -0.450 1.262 4.367 1.00 88.44 161 GLY A N 1
ATOM 1285 C CA . GLY A 1 161 ? 0.290 2.522 4.312 1.00 88.44 161 GLY A CA 1
ATOM 1286 C C . GLY A 1 161 ? 1.774 2.391 3.949 1.00 88.44 161 GLY A C 1
ATOM 1287 O O . GLY A 1 161 ? 2.464 3.414 3.851 1.00 88.44 161 GLY A O 1
ATOM 1288 N N . LEU A 1 162 ? 2.288 1.176 3.714 1.00 87.94 162 LEU A N 1
ATOM 1289 C CA . LEU A 1 162 ? 3.683 0.939 3.329 1.00 87.94 162 LEU A CA 1
ATOM 1290 C C . LEU A 1 162 ? 3.894 0.877 1.809 1.00 87.94 162 LEU A C 1
ATOM 1292 O O . LEU A 1 162 ? 2.970 0.758 1.006 1.00 87.94 162 LEU A O 1
ATOM 1296 N N . LYS A 1 163 ? 5.165 0.983 1.404 1.00 90.50 163 LYS A N 1
ATOM 1297 C CA . LYS A 1 163 ? 5.602 0.941 0.003 1.00 90.50 163 LYS A CA 1
ATOM 1298 C C . LYS A 1 163 ? 6.585 -0.189 -0.215 1.00 90.50 163 LYS A C 1
ATOM 1300 O O . LYS A 1 163 ? 7.490 -0.389 0.592 1.00 90.50 163 LYS A O 1
ATOM 1305 N N . TYR A 1 164 ? 6.466 -0.828 -1.368 1.00 91.62 164 TYR A N 1
ATOM 1306 C CA . TYR A 1 164 ? 7.268 -1.979 -1.749 1.00 91.62 164 TYR A CA 1
ATOM 1307 C C . TYR A 1 164 ? 7.870 -1.734 -3.132 1.00 91.62 164 TYR A C 1
ATOM 1309 O O . TYR A 1 164 ? 7.173 -1.732 -4.151 1.00 91.62 164 TYR A O 1
ATOM 1317 N N . GLY A 1 165 ? 9.172 -1.447 -3.159 1.00 93.62 165 GLY A N 1
ATOM 1318 C CA . GLY A 1 165 ? 9.896 -1.106 -4.375 1.00 93.62 165 GLY A CA 1
ATOM 1319 C C . GLY A 1 165 ? 10.435 -2.329 -5.112 1.00 93.62 165 GLY A C 1
ATOM 1320 O O . GLY A 1 165 ? 10.990 -3.256 -4.522 1.00 93.62 165 GLY A O 1
ATOM 1321 N N . ARG A 1 166 ? 10.344 -2.307 -6.441 1.00 95.75 166 ARG A N 1
ATOM 1322 C CA . ARG A 1 166 ? 11.045 -3.232 -7.339 1.00 95.75 166 ARG A CA 1
ATOM 1323 C C . ARG A 1 166 ? 11.725 -2.453 -8.453 1.00 95.75 166 ARG A C 1
ATOM 1325 O O . ARG A 1 166 ? 11.198 -1.474 -8.967 1.00 95.75 166 ARG A O 1
ATOM 1332 N N . ARG A 1 167 ? 12.920 -2.885 -8.837 1.00 95.88 167 ARG A N 1
ATOM 1333 C CA . ARG A 1 167 ? 13.711 -2.307 -9.922 1.00 95.88 167 ARG A CA 1
ATOM 1334 C C . ARG A 1 167 ? 14.004 -3.382 -10.948 1.00 95.88 167 ARG A C 1
ATOM 1336 O O . ARG A 1 167 ? 14.520 -4.448 -10.608 1.00 95.88 167 ARG A O 1
ATOM 1343 N N . TYR A 1 168 ? 13.736 -3.059 -12.201 1.00 95.81 168 TYR A N 1
ATOM 1344 C CA . TYR A 1 168 ? 13.926 -3.937 -13.340 1.00 95.81 168 TYR A CA 1
ATOM 1345 C C . TYR A 1 168 ? 14.922 -3.328 -14.315 1.00 95.81 168 TYR A C 1
ATOM 1347 O O . TYR A 1 168 ? 14.941 -2.116 -14.528 1.00 95.81 168 TYR A O 1
ATOM 1355 N N . ARG A 1 169 ? 15.756 -4.168 -14.920 1.00 94.25 169 ARG A N 1
ATOM 1356 C CA . ARG A 1 169 ? 16.694 -3.753 -15.964 1.00 94.25 169 ARG A CA 1
ATOM 1357 C C . ARG A 1 169 ? 16.208 -4.219 -17.320 1.00 94.25 169 ARG A C 1
ATOM 1359 O O . ARG A 1 169 ? 15.684 -5.318 -17.435 1.00 94.25 169 ARG A O 1
ATOM 1366 N N . PHE A 1 170 ? 16.456 -3.406 -18.336 1.00 93.75 170 PHE A N 1
ATOM 1367 C CA . PHE A 1 170 ? 16.274 -3.803 -19.724 1.00 93.75 170 PHE A CA 1
ATOM 1368 C C . PHE A 1 170 ? 17.253 -4.908 -20.099 1.00 93.75 170 PHE A C 1
ATOM 1370 O O . PHE A 1 170 ? 18.443 -4.821 -19.761 1.00 93.75 170 PHE A O 1
ATOM 1377 N N . VAL A 1 171 ? 16.756 -5.912 -20.818 1.00 91.12 171 VAL A N 1
ATOM 1378 C CA . VAL A 1 171 ? 17.606 -6.979 -21.350 1.00 91.12 171 VAL A CA 1
ATOM 1379 C C . VAL A 1 171 ? 18.573 -6.405 -22.382 1.00 91.12 171 VAL A C 1
ATOM 1381 O O . VAL A 1 171 ? 19.782 -6.569 -22.239 1.00 91.12 171 VAL A O 1
ATOM 1384 N N . ASP A 1 172 ? 18.040 -5.632 -23.330 1.00 87.38 172 ASP A N 1
ATOM 1385 C CA . ASP A 1 172 ? 18.769 -5.029 -24.444 1.00 87.38 172 ASP A CA 1
ATOM 1386 C C . ASP A 1 172 ? 18.405 -3.532 -24.582 1.00 87.38 172 ASP A C 1
ATOM 1388 O O . ASP A 1 172 ? 17.271 -3.144 -24.269 1.00 87.38 172 ASP A O 1
ATOM 1392 N N . PRO A 1 173 ? 1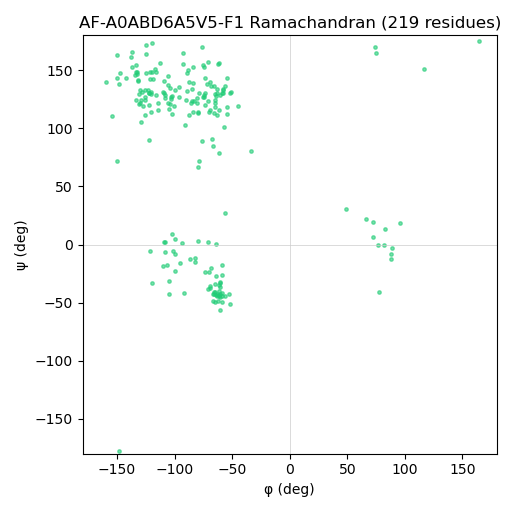9.320 -2.658 -25.048 1.00 85.00 173 PRO A N 1
ATOM 1393 C CA . PRO A 1 173 ? 18.994 -1.263 -25.338 1.00 85.00 173 PRO A CA 1
ATOM 1394 C C . PRO A 1 173 ? 17.864 -1.140 -26.368 1.00 85.00 173 PRO A C 1
ATOM 1396 O O . PRO A 1 173 ? 17.907 -1.759 -27.427 1.00 85.00 173 PRO A O 1
ATOM 1399 N N . GLY A 1 174 ? 16.847 -0.330 -26.065 1.00 79.56 174 GLY A N 1
ATOM 1400 C CA . GLY A 1 174 ? 15.688 -0.123 -26.946 1.00 79.56 174 GLY A CA 1
ATOM 1401 C C . GLY A 1 174 ? 14.649 -1.253 -26.952 1.00 79.56 174 GLY A C 1
ATOM 1402 O O . GLY A 1 174 ? 13.644 -1.130 -27.647 1.00 79.56 174 GLY A O 1
ATOM 1403 N N . SER A 1 175 ? 14.858 -2.324 -26.179 1.00 87.81 175 SER A N 1
ATOM 1404 C CA . SER A 1 175 ? 13.838 -3.346 -25.929 1.00 87.81 175 SER A CA 1
ATOM 1405 C C . SER A 1 175 ? 12.906 -2.928 -24.789 1.00 87.81 175 SER A C 1
ATOM 1407 O O . SER A 1 175 ? 13.323 -2.213 -23.880 1.00 87.81 175 SER A O 1
ATOM 1409 N N . ASN A 1 176 ? 11.668 -3.427 -24.805 1.00 92.00 176 ASN A N 1
ATOM 1410 C CA . ASN A 1 176 ? 10.732 -3.332 -23.678 1.00 92.00 176 ASN A CA 1
ATOM 1411 C C . ASN A 1 176 ? 10.787 -4.571 -22.764 1.00 92.00 176 ASN A C 1
ATOM 1413 O O . ASN A 1 176 ? 10.038 -4.661 -21.789 1.00 92.00 176 ASN A O 1
ATOM 1417 N N . GLU A 1 177 ? 11.656 -5.537 -23.074 1.00 95.25 177 GLU A N 1
ATOM 1418 C CA . GLU A 1 177 ? 11.907 -6.681 -22.205 1.00 95.25 177 GLU A CA 1
ATOM 1419 C C . GLU A 1 177 ? 12.746 -6.264 -21.002 1.00 95.25 177 GLU A C 1
ATOM 1421 O O . GLU A 1 177 ? 13.826 -5.673 -21.140 1.00 95.25 177 GLU A O 1
ATOM 1426 N N . ILE A 1 178 ? 12.262 -6.619 -19.817 1.00 95.81 178 ILE A N 1
ATOM 1427 C CA . ILE A 1 178 ? 12.878 -6.264 -18.546 1.00 95.81 178 ILE A CA 1
ATOM 1428 C C . ILE A 1 178 ? 12.970 -7.476 -17.618 1.00 95.81 178 ILE A C 1
ATOM 1430 O O . ILE A 1 178 ? 12.105 -8.347 -17.624 1.00 95.81 178 ILE A O 1
ATOM 1434 N N . TYR A 1 179 ? 13.996 -7.521 -16.775 1.00 94.75 179 TYR A N 1
ATOM 1435 C CA . TYR A 1 179 ? 14.176 -8.562 -15.761 1.00 94.75 179 TYR A CA 1
ATOM 1436 C C . TYR A 1 179 ? 14.331 -7.946 -14.373 1.00 94.75 179 TYR A C 1
ATOM 1438 O O . TYR A 1 179 ? 14.870 -6.843 -14.226 1.00 94.75 179 TYR A O 1
ATOM 1446 N N . LEU A 1 180 ? 13.851 -8.649 -13.344 1.00 94.56 180 LEU A N 1
ATOM 1447 C CA . LEU A 1 180 ? 13.947 -8.179 -11.963 1.00 94.56 180 LEU A CA 1
ATOM 1448 C C . LEU A 1 180 ? 15.421 -8.105 -11.544 1.00 94.56 180 LEU A C 1
ATOM 1450 O O . LEU A 1 180 ? 16.146 -9.099 -11.580 1.00 94.56 180 LEU A O 1
ATOM 1454 N N . TRP A 1 181 ? 15.863 -6.912 -11.151 1.00 93.44 181 TRP A N 1
ATOM 1455 C CA . TRP A 1 181 ? 17.238 -6.651 -10.728 1.00 93.44 181 TRP A CA 1
ATOM 1456 C C . TRP A 1 181 ? 17.356 -6.505 -9.213 1.00 93.44 181 TRP A C 1
ATOM 1458 O O . TRP A 1 181 ? 18.296 -7.030 -8.617 1.00 93.44 181 TRP A O 1
ATOM 1468 N N . LYS A 1 182 ? 16.419 -5.786 -8.589 1.00 91.69 182 LYS A N 1
ATOM 1469 C CA . LYS A 1 182 ? 16.399 -5.568 -7.142 1.00 91.69 182 LYS A CA 1
ATOM 1470 C C . LYS A 1 182 ? 14.962 -5.443 -6.654 1.00 91.69 182 LYS A C 1
ATOM 1472 O O . LYS A 1 182 ? 14.173 -4.752 -7.289 1.00 91.69 182 LYS A O 1
ATOM 1477 N N . ALA A 1 183 ? 14.649 -6.049 -5.521 1.00 89.81 183 ALA A N 1
ATOM 1478 C CA . ALA A 1 183 ? 13.408 -5.831 -4.792 1.00 89.81 183 ALA A CA 1
ATOM 1479 C C . ALA A 1 183 ? 13.744 -5.341 -3.383 1.00 89.81 183 ALA A C 1
ATOM 1481 O O . ALA A 1 183 ? 14.806 -5.676 -2.851 1.00 89.81 183 ALA A O 1
ATOM 1482 N N . ASP A 1 184 ? 12.872 -4.520 -2.816 1.00 84.00 184 ASP A N 1
ATOM 1483 C CA . ASP A 1 184 ? 12.900 -4.236 -1.391 1.00 84.00 184 ASP A CA 1
ATOM 1484 C C . ASP A 1 184 ? 12.329 -5.466 -0.669 1.00 84.00 184 ASP A C 1
ATOM 1486 O O . ASP A 1 184 ? 11.258 -5.961 -1.026 1.00 84.00 184 ASP A O 1
ATOM 1490 N N . GLU A 1 185 ? 13.069 -5.999 0.300 1.00 69.38 185 GLU A N 1
ATOM 1491 C CA . GLU A 1 185 ? 12.616 -7.137 1.098 1.00 69.38 185 GLU A CA 1
ATOM 1492 C C . GLU A 1 185 ? 11.775 -6.625 2.274 1.00 69.38 185 GLU A C 1
ATOM 1494 O O . GLU A 1 185 ? 12.278 -5.825 3.073 1.00 69.38 185 GLU A O 1
ATOM 1499 N N . PRO A 1 186 ? 10.509 -7.055 2.416 1.00 68.56 186 PRO A N 1
ATOM 1500 C CA . PRO A 1 186 ? 9.755 -6.787 3.632 1.00 68.56 186 PRO A CA 1
ATOM 1501 C C . PRO A 1 186 ? 10.440 -7.487 4.814 1.00 68.56 186 PRO A C 1
ATOM 1503 O O . PRO A 1 186 ? 10.803 -8.665 4.736 1.00 68.56 186 PRO A O 1
ATOM 1506 N N . ARG A 1 187 ? 10.608 -6.784 5.939 1.00 54.34 187 ARG A N 1
ATOM 1507 C CA . ARG A 1 187 ? 11.027 -7.432 7.191 1.00 54.34 187 ARG A CA 1
ATOM 1508 C C . ARG A 1 187 ? 9.943 -8.431 7.608 1.00 54.34 187 ARG A C 1
ATOM 1510 O O . ARG A 1 187 ? 8.774 -8.078 7.613 1.00 54.34 187 ARG A O 1
ATOM 1517 N N . GLY A 1 188 ? 10.339 -9.665 7.922 1.00 58.28 188 GLY A N 1
ATOM 1518 C CA . GLY A 1 188 ? 9.412 -10.762 8.240 1.00 58.28 188 GLY A CA 1
ATOM 1519 C C . GLY A 1 188 ? 8.921 -11.564 7.027 1.00 58.28 188 GLY A C 1
ATOM 1520 O O . GLY A 1 188 ? 8.338 -12.627 7.212 1.00 58.28 188 GLY A O 1
ATOM 1521 N N . GLY A 1 189 ? 9.224 -11.122 5.799 1.00 71.00 189 GLY A N 1
ATOM 1522 C CA . GLY A 1 189 ? 8.707 -11.754 4.586 1.00 71.00 189 GLY A CA 1
ATOM 1523 C C . GLY A 1 189 ? 7.225 -11.443 4.345 1.00 71.00 189 GLY A C 1
ATOM 1524 O O . GLY A 1 189 ? 6.542 -10.868 5.186 1.00 71.00 189 GLY A O 1
ATOM 1525 N N . PHE A 1 190 ? 6.730 -11.805 3.165 1.00 81.62 190 PHE A N 1
ATOM 1526 C CA . PHE A 1 190 ? 5.292 -11.862 2.908 1.00 81.62 190 PHE A CA 1
ATOM 1527 C C . PHE A 1 190 ? 4.781 -13.274 3.187 1.00 81.62 190 PHE A C 1
ATOM 1529 O O . PHE A 1 190 ? 5.532 -14.243 3.036 1.00 81.62 190 PHE A O 1
ATOM 1536 N N . SER A 1 191 ? 3.492 -13.401 3.506 1.00 85.69 191 SER A N 1
ATOM 1537 C CA . SER A 1 191 ? 2.803 -14.669 3.269 1.00 85.69 191 SER A CA 1
ATOM 1538 C C . SER A 1 191 ? 2.823 -14.992 1.769 1.00 85.69 191 SER A C 1
ATOM 1540 O O . SER A 1 191 ? 2.948 -14.093 0.931 1.00 85.69 191 SER A O 1
ATOM 1542 N N . GLU A 1 192 ? 2.702 -16.273 1.419 1.00 86.75 192 GLU A N 1
ATOM 1543 C CA . GLU A 1 192 ? 2.685 -16.718 0.018 1.00 86.75 192 GLU A CA 1
ATOM 1544 C C . GLU A 1 192 ? 1.574 -16.012 -0.774 1.00 86.75 192 GLU A C 1
ATOM 1546 O O . GLU A 1 192 ? 1.830 -15.448 -1.834 1.00 86.75 192 GLU A O 1
ATOM 1551 N N . GLU A 1 193 ? 0.378 -15.903 -0.191 1.00 88.88 193 GLU A N 1
ATOM 1552 C CA . GLU A 1 193 ? -0.758 -15.221 -0.816 1.00 88.88 193 GLU A CA 1
ATOM 1553 C C . GLU A 1 193 ? -0.489 -13.734 -1.098 1.00 88.88 193 GLU A C 1
ATOM 1555 O O . GLU A 1 193 ? -0.813 -13.233 -2.176 1.00 88.88 193 GLU A O 1
ATOM 1560 N N . VAL A 1 194 ? 0.122 -13.007 -0.157 1.00 90.38 194 VAL A N 1
ATOM 1561 C CA . VAL A 1 194 ? 0.451 -11.583 -0.346 1.00 90.38 194 VAL A CA 1
ATOM 1562 C C . VAL A 1 194 ? 1.561 -11.416 -1.385 1.00 90.38 194 VAL A C 1
ATOM 1564 O O . VAL A 1 194 ? 1.508 -10.496 -2.207 1.00 90.38 194 VAL A O 1
ATOM 1567 N N . ALA A 1 195 ? 2.544 -12.321 -1.403 1.00 90.19 195 ALA A N 1
ATOM 1568 C CA . ALA A 1 195 ? 3.591 -12.326 -2.420 1.00 90.19 195 ALA A CA 1
ATOM 1569 C C . ALA A 1 195 ? 3.013 -12.540 -3.830 1.00 90.19 195 ALA A C 1
ATOM 1571 O O . ALA A 1 195 ? 3.372 -11.808 -4.757 1.00 90.19 195 ALA A O 1
ATOM 1572 N N . GLU A 1 196 ? 2.079 -13.482 -3.987 1.00 91.81 196 GLU A N 1
ATOM 1573 C CA . GLU A 1 196 ? 1.382 -13.736 -5.251 1.00 91.81 196 GLU A CA 1
ATOM 1574 C C . GLU A 1 196 ? 0.552 -12.529 -5.707 1.00 91.81 196 GLU A C 1
ATOM 1576 O O . GLU A 1 196 ? 0.597 -12.148 -6.883 1.00 91.81 196 GLU A O 1
ATOM 1581 N N . ARG A 1 197 ? -0.170 -11.879 -4.781 1.00 93.62 197 ARG A N 1
ATOM 1582 C CA . ARG A 1 197 ? -0.934 -10.653 -5.074 1.00 93.62 197 ARG A CA 1
ATOM 1583 C C . ARG A 1 197 ? -0.017 -9.528 -5.550 1.00 93.62 197 ARG A C 1
ATOM 1585 O O . ARG A 1 197 ? -0.320 -8.903 -6.570 1.00 93.62 197 ARG A O 1
ATOM 1592 N N . LEU A 1 198 ? 1.123 -9.320 -4.883 1.00 93.38 198 LEU A N 1
ATOM 1593 C CA . LEU A 1 198 ? 2.124 -8.333 -5.296 1.00 93.38 198 LEU A CA 1
ATOM 1594 C C . LEU A 1 198 ? 2.643 -8.623 -6.705 1.00 93.38 198 LEU A C 1
ATOM 1596 O O . LEU A 1 198 ? 2.684 -7.732 -7.555 1.00 93.38 198 LEU A O 1
ATOM 1600 N N . ASP A 1 199 ? 3.042 -9.869 -6.957 1.00 93.62 199 ASP A N 1
ATOM 1601 C CA . ASP A 1 199 ? 3.574 -10.299 -8.248 1.00 93.62 199 ASP A CA 1
ATOM 1602 C C . ASP A 1 199 ? 2.569 -10.074 -9.376 1.00 93.62 199 ASP A C 1
ATOM 1604 O O . ASP A 1 199 ? 2.937 -9.552 -10.434 1.00 93.62 199 ASP A O 1
ATOM 1608 N N . ARG A 1 200 ? 1.302 -10.422 -9.142 1.00 94.94 200 ARG A N 1
ATOM 1609 C CA . ARG A 1 200 ? 0.210 -10.206 -10.092 1.00 94.94 200 ARG A CA 1
ATOM 1610 C C . ARG A 1 200 ? 0.023 -8.721 -10.402 1.00 94.94 200 ARG A C 1
ATOM 1612 O O . ARG A 1 200 ? 0.157 -8.337 -11.564 1.00 94.94 200 ARG A O 1
ATOM 1619 N N . ARG A 1 201 ? -0.188 -7.884 -9.378 1.00 95.19 201 ARG A N 1
ATOM 1620 C CA . ARG A 1 201 ? -0.422 -6.434 -9.534 1.00 95.19 201 ARG A CA 1
ATOM 1621 C C . ARG A 1 201 ? 0.744 -5.743 -10.247 1.00 95.19 201 ARG A C 1
ATOM 1623 O O . ARG A 1 201 ? 0.545 -4.917 -11.135 1.00 95.19 201 ARG A O 1
ATOM 1630 N N . VAL A 1 202 ? 1.980 -6.114 -9.905 1.00 95.81 202 VAL A N 1
ATOM 1631 C CA . VAL A 1 202 ? 3.183 -5.568 -10.550 1.00 95.81 202 VAL A CA 1
ATOM 1632 C C . VAL A 1 202 ? 3.278 -5.985 -12.017 1.00 95.81 202 VAL A C 1
ATOM 1634 O O . VAL A 1 202 ? 3.615 -5.153 -12.860 1.00 95.81 202 VAL A O 1
ATOM 1637 N N . ARG A 1 203 ? 2.984 -7.248 -12.350 1.00 95.69 203 ARG A N 1
ATOM 1638 C CA . ARG A 1 203 ? 2.994 -7.722 -13.745 1.00 95.69 203 ARG A CA 1
ATOM 1639 C C . ARG A 1 203 ? 1.920 -7.039 -14.585 1.00 95.69 203 ARG A C 1
ATOM 1641 O O . ARG A 1 203 ? 2.199 -6.681 -15.727 1.00 95.69 203 ARG A O 1
ATOM 1648 N N . GLU A 1 204 ? 0.728 -6.844 -14.032 1.00 96.12 204 GLU A N 1
ATOM 1649 C CA . GLU A 1 204 ? -0.371 -6.129 -14.691 1.00 96.12 204 GLU A CA 1
ATOM 1650 C C . GLU A 1 204 ? 0.009 -4.674 -14.983 1.00 96.12 204 GLU A C 1
ATOM 1652 O O . GLU A 1 204 ? -0.085 -4.244 -16.133 1.00 96.12 204 GLU A O 1
ATOM 1657 N N . ALA A 1 205 ? 0.544 -3.955 -13.991 1.00 96.62 205 ALA A N 1
ATOM 1658 C CA . ALA A 1 205 ? 0.984 -2.570 -14.160 1.00 96.62 205 ALA A CA 1
ATOM 1659 C C . ALA A 1 205 ? 2.131 -2.436 -15.177 1.00 96.62 205 ALA A C 1
ATOM 1661 O O . ALA A 1 205 ? 2.099 -1.577 -16.055 1.00 96.62 205 ALA A O 1
ATOM 1662 N N . LEU A 1 206 ? 3.132 -3.322 -15.118 1.00 97.12 206 LEU A N 1
ATOM 1663 C CA . LEU A 1 206 ? 4.231 -3.335 -16.091 1.00 97.12 206 LEU A CA 1
ATOM 1664 C C . LEU A 1 206 ? 3.735 -3.603 -17.517 1.00 97.12 206 LEU A C 1
ATOM 1666 O O . LEU A 1 206 ? 4.206 -2.965 -18.457 1.00 97.12 206 LEU A O 1
ATOM 1670 N N . LYS A 1 207 ? 2.776 -4.521 -17.676 1.00 97.19 207 LYS A N 1
ATOM 1671 C CA . LYS A 1 207 ? 2.165 -4.829 -18.972 1.00 97.19 207 LYS A CA 1
ATOM 1672 C C . LYS A 1 207 ? 1.360 -3.647 -19.514 1.00 97.19 207 LYS A C 1
ATOM 1674 O O . LYS A 1 207 ? 1.440 -3.385 -20.712 1.00 97.19 207 LYS A O 1
ATOM 1679 N N . ALA A 1 208 ? 0.614 -2.943 -18.661 1.00 96.62 208 ALA A N 1
ATOM 1680 C CA . ALA A 1 208 ? -0.141 -1.749 -19.045 1.00 96.62 208 ALA A CA 1
ATOM 1681 C C . ALA A 1 208 ? 0.779 -0.635 -19.581 1.00 96.62 208 ALA A C 1
ATOM 1683 O O . ALA A 1 208 ? 0.455 0.008 -20.575 1.00 96.62 208 ALA A O 1
ATOM 1684 N N . GLU A 1 209 ? 1.975 -0.496 -19.004 1.00 96.44 209 GLU A N 1
ATOM 1685 C CA . GLU A 1 209 ? 3.026 0.418 -19.480 1.00 96.44 209 GLU A CA 1
ATOM 1686 C C . GLU A 1 209 ? 3.829 -0.119 -20.686 1.00 96.44 209 GLU A C 1
ATOM 1688 O O . GLU A 1 209 ? 4.778 0.515 -21.151 1.00 96.44 209 GLU A O 1
ATOM 1693 N N . GLY A 1 210 ? 3.472 -1.293 -21.215 1.00 96.38 210 GLY A N 1
ATOM 1694 C CA . GLY A 1 210 ? 4.081 -1.872 -22.415 1.00 96.38 210 GLY A CA 1
ATOM 1695 C C . GLY A 1 210 ? 5.389 -2.636 -22.188 1.00 96.38 210 GLY A C 1
ATOM 1696 O O . GLY A 1 210 ? 6.080 -2.947 -23.164 1.00 96.38 210 GLY A O 1
ATOM 1697 N N . TYR A 1 211 ? 5.733 -2.962 -20.938 1.00 96.69 211 TYR A N 1
ATOM 1698 C CA . TYR A 1 211 ? 6.895 -3.787 -20.608 1.00 96.69 211 TYR A CA 1
ATOM 1699 C C . TYR A 1 211 ? 6.561 -5.282 -20.585 1.00 96.69 211 TYR A C 1
ATOM 1701 O O . TYR A 1 211 ? 5.472 -5.700 -20.188 1.00 96.69 211 TYR A O 1
ATOM 1709 N N . ALA A 1 212 ? 7.544 -6.105 -20.953 1.00 95.81 212 ALA A N 1
ATOM 1710 C CA . ALA A 1 212 ? 7.467 -7.560 -20.866 1.00 95.81 212 ALA A CA 1
ATOM 1711 C C . ALA A 1 212 ? 8.486 -8.080 -19.846 1.00 95.81 212 ALA A C 1
ATOM 1713 O O . ALA A 1 212 ? 9.695 -7.933 -20.029 1.00 95.81 212 ALA A O 1
ATOM 1714 N N . VAL A 1 213 ? 8.006 -8.691 -18.760 1.00 94.44 213 VAL A N 1
ATOM 1715 C CA . VAL A 1 213 ? 8.881 -9.259 -17.725 1.00 94.44 213 VAL A CA 1
ATOM 1716 C C . VAL A 1 213 ? 9.422 -10.610 -18.183 1.00 94.44 213 VAL A C 1
ATOM 1718 O O . VAL A 1 213 ? 8.659 -11.483 -18.592 1.00 94.44 213 VAL A O 1
ATOM 1721 N N . THR A 1 214 ? 10.735 -10.794 -18.075 1.00 92.12 214 THR A N 1
ATOM 1722 C CA . THR A 1 214 ? 11.431 -12.036 -18.415 1.00 92.12 214 THR A CA 1
ATOM 1723 C C . THR A 1 214 ? 12.418 -12.442 -17.324 1.00 92.12 214 THR A C 1
ATOM 1725 O O . THR A 1 214 ? 12.930 -11.612 -16.571 1.00 92.12 214 THR A O 1
ATOM 1728 N N . GLU A 1 215 ? 12.706 -13.740 -17.245 1.00 87.69 215 GLU A N 1
ATOM 1729 C CA . GLU A 1 215 ? 13.783 -14.286 -16.410 1.00 87.69 215 GLU A CA 1
ATOM 1730 C C . GLU A 1 215 ? 15.152 -14.185 -17.099 1.00 87.69 215 GLU A C 1
ATOM 1732 O O . GLU A 1 215 ? 16.198 -14.310 -16.455 1.00 87.69 215 GLU A O 1
ATOM 1737 N N . ARG A 1 216 ? 15.157 -13.923 -18.414 1.00 79.00 216 ARG A N 1
ATOM 1738 C CA . ARG A 1 216 ? 16.368 -13.725 -19.210 1.00 79.00 216 ARG A CA 1
ATOM 1739 C C . ARG A 1 216 ? 17.108 -12.490 -18.703 1.00 79.00 216 ARG A C 1
ATOM 1741 O O . ARG A 1 216 ? 16.653 -11.362 -18.874 1.00 79.00 216 ARG A O 1
ATOM 1748 N N . ARG A 1 217 ? 18.278 -12.696 -18.099 1.00 78.69 217 ARG A N 1
ATOM 1749 C CA . ARG A 1 217 ? 19.203 -11.600 -17.787 1.00 78.69 217 ARG A CA 1
ATOM 1750 C C . ARG A 1 217 ? 19.908 -11.146 -19.063 1.00 78.69 217 ARG A C 1
ATOM 1752 O O . ARG A 1 217 ? 20.052 -11.931 -19.998 1.00 78.69 217 ARG A O 1
ATOM 1759 N N . ALA A 1 218 ? 20.343 -9.886 -19.086 1.00 73.44 218 ALA A N 1
ATOM 1760 C CA . ALA A 1 218 ? 21.173 -9.370 -20.170 1.00 73.44 218 ALA A CA 1
ATOM 1761 C C . ALA A 1 218 ? 22.368 -10.305 -20.403 1.00 73.44 218 ALA A C 1
ATOM 1763 O O . ALA A 1 218 ? 23.050 -10.685 -19.449 1.00 73.44 218 ALA A O 1
ATOM 1764 N N . THR A 1 219 ? 22.609 -10.673 -21.659 1.00 61.44 219 THR A N 1
ATOM 1765 C CA . THR A 1 219 ? 23.849 -11.350 -22.040 1.00 61.44 219 THR A CA 1
ATOM 1766 C C . THR A 1 219 ? 24.955 -10.311 -21.899 1.00 61.44 219 THR A C 1
ATOM 1768 O O . THR A 1 219 ? 24.894 -9.276 -22.562 1.00 61.44 219 THR A O 1
ATOM 1771 N N . GLU A 1 220 ? 25.907 -10.514 -20.988 1.00 51.22 220 GLU A N 1
ATOM 1772 C CA . GLU A 1 220 ? 27.088 -9.649 -20.916 1.00 51.22 220 GLU A CA 1
ATOM 1773 C C . GLU A 1 220 ? 27.832 -9.771 -22.254 1.00 51.22 220 GLU A C 1
ATOM 1775 O O . GLU A 1 220 ? 28.252 -10.866 -22.632 1.00 51.22 220 GLU A O 1
ATOM 1780 N N . ALA A 1 221 ? 27.894 -8.665 -22.997 1.00 44.94 221 ALA A N 1
ATOM 1781 C CA . ALA A 1 221 ? 28.681 -8.515 -24.215 1.00 44.94 221 ALA A CA 1
ATOM 1782 C C . ALA A 1 221 ? 29.931 -7.693 -23.900 1.00 44.94 221 ALA A C 1
ATOM 1784 O O . ALA A 1 221 ? 29.794 -6.719 -23.121 1.00 44.94 221 ALA A O 1
#

Sequence (221 aa):
MKRYEEDPADEETSTTTTTRRFEGLDARFGSDPEEIYVELRMGSPAYIHVREGDYLQEGDAFHREQIGMESPTLETWEVVDITPEITVGRDIDTGEGVTWPREEVEKGLAIGRYSTNLTDFEWVSVYQVGRWGDYDPEGEGSGTRYTGRPYVSVVAYGDNGLKYGRRYRFVDPGSNEIYLWKADEPRGGFSEEVAERLDRRVREALKAEGYAVTERRATEA

Secondary structure (DSSP, 8-state):
------PPP-------EEEEEETTEEEEEE--SSSEEEEE-SSS-EEEEE-TT-EEEES-TTSTT-SS---TTS-EEEEEEE-SSEEEEEETTT--EEEEEHHHHHHHHHTTSEEE----EEEEEEEEES-GGGB-SS--SSS--B-SPPEEEEEEEETBS-EEEEEEEESSTT--EEEEEEEPPPTT---HHHHHHHHHHHHHHHHHTT-EE-S------

Foldseek 3Di:
DDDDDDDPPDPPVPQDWDWDQDPNWTWIWGPDFQKTWIWGDPPDTAIAIGGQQKKKKFDAVVVVPDDPDPPVPIWMWGFHTGGNFKTWTQTPPPRDIDIDGSVCVNNCLVRRRIFIDFDAFPDKDKDKDFAPVQADCPPPDPDDGDNDQIWMKMWTHTNRGDIKIWIWHDQDHPDLETETDDIDADVVGDDPNHVVNVVVNRCVVSVVVVHDYDNDHHDDD